Protein AF-A0A166CKR9-F1 (afdb_monomer_lite)

Sequence (321 aa):
MSLPQIPEIVERLVKLHEGLGLEMSPSYGVLAMRCACPVEGCGYAEKHGRRNLYETGGGKVKIGFHCPEHGYWTIVPFEGGARNIEFNTPLRNLVRTVAYAEDTMQSRFSLARSRSTEFVDPSLSNSTVRNDKSKGEERQRLHMRVTGADYSGFYQEQLLWRQLPRLSSPSHPQSTNPNSTSALRSASSTPATNVKHANPSSIGFTSTSVPPPPVILYAPLITDWSSSKLSKSLYVRQHAYTYLKSEKKDYLLSWERMKELGRDEKVLFREVEKWVQSPERLFRNYSVEYLGSLFERERREKMGLKEMEMEMGRDEMKEKL

pLDDT: mean 77.55, std 21.41, range [25.92, 98.19]

Secondary structure (DSSP, 8-state):
---TTHHHHHHHHHHTHHHHHHHH-TTTTS--EEE---STTT----SS-TT-EEE--TT--EEEEEETTTEEEEE-GGGTTGGGEEE-HHHHHHHHHHHHHHHHHHHHHHHHHHHHTT---TT---S-----TT----PPP--EEEEEGGG-SHHHHHHHHHHHHHH--------------------------------S---------PPPPPEEEEE--EE-TTS-B---GGGSPTTTTHHHHHTT-GGGT-HHHHHHTT--THHHHHHHHHHHHSGGGGGS-EEHHHHHHHHHHHHHHHHHHHHHHHHHHHHHHHTT-

Structure (mmCIF, N/CA/C/O backbone):
data_AF-A0A166CKR9-F1
#
_entry.id   AF-A0A166CKR9-F1
#
loop_
_atom_site.group_PDB
_atom_site.id
_atom_site.type_symbol
_atom_site.label_atom_id
_atom_site.label_alt_id
_atom_site.label_comp_id
_atom_site.label_asym_id
_atom_site.label_entity_id
_atom_site.label_seq_id
_atom_site.pdbx_PDB_ins_code
_atom_site.Cartn_x
_atom_site.Cartn_y
_atom_site.Cartn_z
_atom_site.occupancy
_atom_site.B_iso_or_equiv
_atom_site.auth_seq_id
_atom_site.auth_comp_id
_atom_site.auth_asym_id
_atom_site.auth_atom_id
_atom_site.pdbx_PDB_model_num
ATOM 1 N N . MET A 1 1 ? 10.472 10.914 3.616 1.00 42.16 1 MET A N 1
ATOM 2 C CA . MET A 1 1 ? 11.785 10.265 3.808 1.00 42.16 1 MET A CA 1
ATOM 3 C C . MET A 1 1 ? 12.028 9.376 2.592 1.00 42.16 1 MET A C 1
ATOM 5 O O . MET A 1 1 ? 11.288 8.417 2.414 1.00 42.16 1 MET A O 1
ATOM 9 N N . SER A 1 2 ? 12.930 9.765 1.685 1.00 61.16 2 SER A N 1
ATOM 10 C CA . SER A 1 2 ? 13.295 8.937 0.524 1.00 61.16 2 SER A CA 1
ATOM 11 C C . SER A 1 2 ? 14.387 7.975 0.969 1.00 61.16 2 SER A C 1
ATOM 13 O O . SER A 1 2 ? 15.418 8.429 1.455 1.00 61.16 2 SER A O 1
ATOM 15 N N . LEU A 1 3 ? 14.154 6.671 0.853 1.00 75.38 3 LEU A N 1
ATOM 16 C CA . LEU A 1 3 ? 15.170 5.671 1.170 1.00 75.38 3 LEU A CA 1
ATOM 17 C C . LEU A 1 3 ? 16.261 5.712 0.076 1.00 75.38 3 LEU A C 1
ATOM 19 O O . LEU A 1 3 ? 15.914 5.595 -1.104 1.00 75.38 3 LEU A O 1
ATOM 23 N N . PRO A 1 4 ? 17.548 5.923 0.413 1.00 78.88 4 PRO A N 1
ATOM 24 C CA . PRO A 1 4 ? 18.616 6.112 -0.577 1.00 78.88 4 PRO A CA 1
ATOM 25 C C . PRO A 1 4 ? 18.832 4.900 -1.496 1.00 78.88 4 PRO A C 1
ATOM 27 O O . PRO A 1 4 ? 19.309 5.063 -2.612 1.00 78.88 4 PRO A O 1
ATOM 30 N N . GLN A 1 5 ? 18.423 3.706 -1.067 1.00 86.62 5 GLN A N 1
ATOM 31 C CA . GLN A 1 5 ? 18.537 2.444 -1.801 1.00 86.62 5 GLN A CA 1
ATOM 32 C C . GLN A 1 5 ? 17.481 2.247 -2.906 1.00 86.62 5 GLN A C 1
ATOM 34 O O . GLN A 1 5 ? 17.564 1.296 -3.681 1.00 86.62 5 GLN A O 1
ATOM 39 N N . ILE A 1 6 ? 16.473 3.123 -3.017 1.00 91.25 6 ILE A N 1
ATOM 40 C CA . ILE A 1 6 ? 15.382 2.946 -3.995 1.00 91.25 6 ILE A CA 1
ATOM 41 C C . ILE A 1 6 ? 15.876 2.895 -5.454 1.00 91.25 6 ILE A C 1
ATOM 43 O O . ILE A 1 6 ? 15.435 1.989 -6.163 1.00 91.25 6 ILE A O 1
ATOM 47 N N . PRO A 1 7 ? 16.782 3.776 -5.931 1.00 93.19 7 PRO A N 1
ATOM 48 C CA . PRO A 1 7 ? 17.330 3.674 -7.285 1.00 93.19 7 PRO A CA 1
ATOM 49 C C . PRO A 1 7 ? 17.964 2.310 -7.585 1.00 93.19 7 PRO A C 1
ATOM 51 O O . PRO A 1 7 ? 17.703 1.731 -8.637 1.00 93.19 7 PRO A O 1
ATOM 54 N N . GLU A 1 8 ? 18.723 1.757 -6.638 1.00 92.12 8 GLU A N 1
ATOM 55 C CA . GLU A 1 8 ? 19.383 0.457 -6.781 1.00 92.12 8 GLU A CA 1
ATOM 56 C C . GLU A 1 8 ? 18.375 -0.699 -6.828 1.00 92.12 8 GLU A C 1
ATOM 58 O O . GLU A 1 8 ? 18.488 -1.616 -7.645 1.00 92.12 8 GLU A O 1
ATOM 63 N N . ILE A 1 9 ? 17.337 -0.647 -5.987 1.00 92.81 9 ILE A N 1
ATOM 64 C CA . ILE A 1 9 ? 16.229 -1.610 -6.033 1.00 92.81 9 ILE A CA 1
ATOM 65 C C . ILE A 1 9 ? 15.541 -1.559 -7.398 1.00 92.81 9 ILE A C 1
ATOM 67 O O . ILE A 1 9 ? 15.284 -2.606 -7.988 1.00 92.81 9 ILE A O 1
ATOM 71 N N . VAL A 1 10 ? 15.274 -0.361 -7.925 1.00 94.50 10 VAL A N 1
ATOM 72 C CA . VAL A 1 10 ? 14.673 -0.189 -9.254 1.00 94.50 10 VAL A CA 1
ATOM 73 C C . VAL A 1 10 ? 15.552 -0.795 -10.342 1.00 94.50 10 VAL A C 1
ATOM 75 O O . VAL A 1 10 ? 15.031 -1.515 -11.190 1.00 94.50 10 VAL A O 1
ATOM 78 N N . GLU A 1 11 ? 16.867 -0.575 -10.316 1.00 93.38 11 GLU A N 1
ATOM 79 C CA . GLU A 1 11 ? 17.758 -1.209 -11.290 1.00 93.38 11 GLU A CA 1
ATOM 80 C C . GLU A 1 11 ? 17.709 -2.736 -11.226 1.00 93.38 11 GLU A C 1
ATOM 82 O O . GLU A 1 11 ? 17.634 -3.387 -12.269 1.00 93.38 11 GLU A O 1
ATOM 87 N N . ARG A 1 12 ? 17.736 -3.319 -10.020 1.00 92.69 12 ARG A N 1
ATOM 88 C CA . ARG A 1 12 ? 17.638 -4.776 -9.835 1.00 92.69 12 ARG A CA 1
ATOM 89 C C . ARG A 1 12 ? 16.307 -5.319 -10.357 1.00 92.69 12 ARG A C 1
ATOM 91 O O . ARG A 1 12 ? 16.299 -6.353 -11.018 1.00 92.69 12 ARG A O 1
ATOM 98 N N . LEU A 1 13 ? 15.201 -4.602 -10.135 1.00 94.25 13 LEU A N 1
ATOM 99 C CA . LEU A 1 13 ? 13.897 -4.958 -10.704 1.00 94.25 13 LEU A CA 1
ATOM 100 C C . LEU A 1 13 ? 13.929 -4.963 -12.233 1.00 94.25 13 LEU A C 1
ATOM 102 O O . LEU A 1 13 ? 13.473 -5.925 -12.842 1.00 94.25 13 LEU A O 1
ATOM 106 N N . VAL A 1 14 ? 14.482 -3.918 -12.853 1.00 95.31 14 VAL A N 1
ATOM 107 C CA . VAL A 1 14 ? 14.552 -3.815 -14.318 1.00 95.31 14 VAL A CA 1
ATOM 108 C C . VAL A 1 14 ? 15.456 -4.895 -14.914 1.00 95.31 14 VAL A C 1
ATOM 110 O O . VAL A 1 14 ? 15.102 -5.507 -15.917 1.00 95.31 14 VAL A O 1
ATOM 113 N N . LYS A 1 15 ? 16.587 -5.208 -14.276 1.00 93.38 15 LYS A N 1
ATOM 114 C CA . LYS A 1 15 ? 17.472 -6.307 -14.705 1.00 93.38 15 LYS A CA 1
ATOM 115 C C . LYS A 1 15 ? 16.782 -7.677 -14.671 1.00 93.38 15 LYS A C 1
ATOM 117 O O . LYS A 1 15 ? 17.176 -8.566 -15.413 1.00 93.38 15 LYS A O 1
ATOM 122 N N . LEU A 1 16 ? 15.744 -7.838 -13.849 1.00 93.31 16 LEU A N 1
ATOM 123 C CA . LEU A 1 16 ? 14.967 -9.073 -13.700 1.00 93.31 16 LEU A CA 1
ATOM 124 C C . LEU A 1 16 ? 13.547 -8.970 -14.291 1.00 93.31 16 LEU A C 1
ATOM 126 O O . LEU A 1 16 ? 12.688 -9.795 -13.971 1.00 93.31 16 LEU A O 1
ATOM 130 N N . HIS A 1 17 ? 13.270 -7.953 -15.115 1.00 94.56 17 HIS A N 1
ATOM 131 C CA . HIS A 1 17 ? 11.903 -7.580 -15.488 1.00 94.56 17 HIS A CA 1
ATOM 132 C C . HIS A 1 17 ? 11.129 -8.671 -16.236 1.00 94.56 17 HIS A C 1
ATOM 134 O O . HIS A 1 17 ? 9.923 -8.768 -16.027 1.00 94.56 17 HIS A O 1
ATOM 140 N N . GLU A 1 18 ? 11.787 -9.496 -17.055 1.00 92.44 18 GLU A N 1
ATOM 141 C CA . GLU A 1 18 ? 11.131 -10.571 -17.814 1.00 92.44 18 GLU A CA 1
ATOM 142 C C . GLU A 1 18 ? 10.482 -11.602 -16.877 1.00 92.44 18 GLU A C 1
ATOM 144 O O . GLU A 1 18 ? 9.290 -11.888 -16.971 1.00 92.44 18 GLU A O 1
ATOM 149 N N . GLY A 1 19 ? 11.243 -12.111 -15.903 1.00 92.00 19 GLY A N 1
ATOM 150 C CA . GLY A 1 19 ? 10.729 -13.070 -14.922 1.00 92.00 19 GLY A CA 1
ATOM 151 C C . GLY A 1 19 ? 9.785 -12.419 -13.911 1.00 92.00 19 GLY A C 1
ATOM 152 O O . GLY A 1 19 ? 8.709 -12.940 -13.617 1.00 92.00 19 GLY A O 1
ATOM 153 N N . LEU A 1 20 ? 10.154 -11.243 -13.397 1.00 92.56 20 LEU A N 1
ATOM 154 C CA . LEU A 1 20 ? 9.336 -10.534 -12.415 1.00 92.56 20 LEU A CA 1
ATOM 155 C C . LEU A 1 20 ? 8.010 -10.042 -12.996 1.00 92.56 20 LEU A C 1
ATOM 157 O O . LEU A 1 20 ? 7.025 -9.984 -12.267 1.00 92.56 20 LEU A O 1
ATOM 161 N N . GLY A 1 21 ? 7.952 -9.693 -14.279 1.00 92.75 21 GLY A N 1
ATOM 162 C CA . GLY A 1 21 ? 6.717 -9.293 -14.945 1.00 92.75 21 GLY A CA 1
ATOM 163 C C . GLY A 1 21 ? 5.678 -10.413 -14.932 1.00 92.75 21 GLY A C 1
ATOM 164 O O . GLY A 1 21 ? 4.527 -10.176 -14.564 1.00 92.75 21 GLY A O 1
ATOM 165 N N . LEU A 1 22 ? 6.101 -11.642 -15.240 1.00 91.50 22 LEU A N 1
ATOM 166 C CA . LEU A 1 22 ? 5.249 -12.835 -15.218 1.00 91.50 22 LEU A CA 1
ATOM 167 C C . LEU A 1 22 ? 4.763 -13.187 -13.807 1.00 91.50 22 LEU A C 1
ATOM 169 O O . LEU A 1 22 ? 3.619 -13.594 -13.633 1.00 91.50 22 LEU A O 1
ATOM 173 N N . GLU A 1 23 ? 5.610 -13.008 -12.794 1.00 89.75 23 GLU A N 1
ATOM 174 C CA . GLU A 1 23 ? 5.276 -13.365 -11.410 1.00 89.75 23 GLU A CA 1
ATOM 175 C C . GLU A 1 23 ? 4.461 -12.261 -10.699 1.00 89.75 23 GLU A C 1
ATOM 177 O O . GLU A 1 23 ? 3.514 -12.544 -9.966 1.00 89.75 23 GLU A O 1
ATOM 182 N N . MET A 1 24 ? 4.787 -10.986 -10.930 1.00 88.06 24 MET A N 1
ATOM 183 C CA . MET A 1 24 ? 4.199 -9.838 -10.219 1.00 88.06 24 MET A CA 1
ATOM 184 C C . MET A 1 24 ? 3.013 -9.200 -10.954 1.00 88.06 24 MET A C 1
ATOM 186 O O . MET A 1 24 ? 2.244 -8.446 -10.349 1.00 88.06 24 MET A O 1
ATOM 190 N N . SER A 1 25 ? 2.866 -9.470 -12.252 1.00 89.44 25 SER A N 1
ATOM 191 C CA . SER A 1 25 ? 1.785 -8.964 -13.102 1.00 89.44 25 SER A CA 1
ATOM 192 C C . SER A 1 25 ? 1.375 -10.013 -14.153 1.00 89.44 25 SER A C 1
ATOM 194 O O . SER A 1 25 ? 1.479 -9.747 -15.354 1.00 89.44 25 SER A O 1
ATOM 196 N N . PRO A 1 26 ? 0.880 -11.203 -13.746 1.00 88.44 26 PRO A N 1
ATOM 197 C CA . PRO A 1 26 ? 0.693 -12.332 -14.667 1.00 88.44 26 PRO A CA 1
ATOM 198 C C . PRO A 1 26 ? -0.196 -12.028 -15.875 1.00 88.44 26 PRO A C 1
ATOM 200 O O . PRO A 1 26 ? 0.029 -12.554 -16.956 1.00 88.44 26 PRO A O 1
ATOM 203 N N . SER A 1 27 ? -1.185 -11.143 -15.719 1.00 90.38 27 SER A N 1
ATOM 204 C CA . SER A 1 27 ? -2.086 -10.753 -16.811 1.00 90.38 27 SER A CA 1
ATOM 205 C C . SER A 1 27 ? -1.392 -10.003 -17.950 1.00 90.38 27 SER A C 1
ATOM 207 O O . SER A 1 27 ? -1.924 -9.970 -19.054 1.00 90.38 27 SER A O 1
ATOM 209 N N . TYR A 1 28 ? -0.252 -9.362 -17.685 1.00 93.38 28 TYR A N 1
ATOM 210 C CA . TYR A 1 28 ? 0.452 -8.533 -18.665 1.00 93.38 28 TYR A CA 1
ATOM 211 C C . TYR A 1 28 ? 1.897 -8.971 -18.909 1.00 93.38 28 TYR A C 1
ATOM 213 O O . TYR A 1 28 ? 2.489 -8.527 -19.885 1.00 93.38 28 TYR A O 1
ATOM 221 N N . GLY A 1 29 ? 2.477 -9.791 -18.028 1.00 94.19 29 GLY A N 1
ATOM 222 C CA . GLY A 1 29 ? 3.849 -10.286 -18.160 1.00 94.19 29 GLY A CA 1
ATOM 223 C C . GLY A 1 29 ? 4.931 -9.208 -18.075 1.00 94.19 29 GLY A C 1
ATOM 224 O O . GLY A 1 29 ? 6.082 -9.478 -18.387 1.00 94.19 29 GLY A O 1
ATOM 225 N N . VAL A 1 30 ? 4.587 -7.9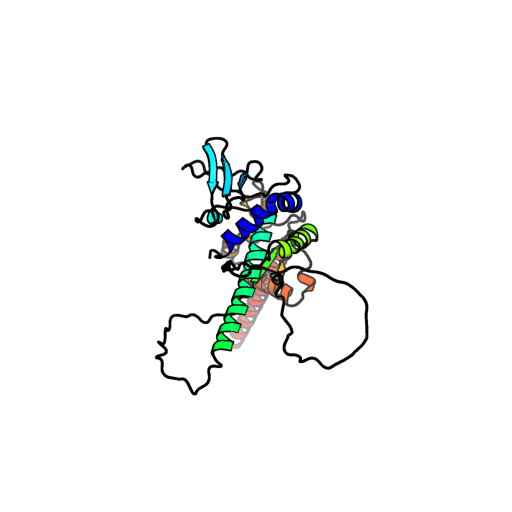92 -17.641 1.00 96.00 30 VAL A N 1
ATOM 226 C CA . VAL A 1 30 ? 5.495 -6.838 -17.567 1.00 96.00 30 VAL A CA 1
ATOM 227 C C . VAL A 1 30 ? 5.430 -6.169 -16.199 1.00 96.00 30 VAL A C 1
ATOM 229 O O . VAL A 1 30 ? 4.424 -6.255 -15.488 1.00 96.00 30 VAL A O 1
ATOM 232 N N . LEU A 1 31 ? 6.494 -5.458 -15.821 1.00 95.50 31 LEU A N 1
ATOM 233 C CA . LEU A 1 31 ? 6.497 -4.683 -14.585 1.00 95.50 31 LEU A CA 1
ATOM 234 C C . LEU A 1 31 ? 5.534 -3.495 -14.701 1.00 95.50 31 LEU A C 1
ATOM 236 O O . LEU A 1 31 ? 5.757 -2.561 -15.469 1.00 95.50 31 LEU A O 1
ATOM 240 N N . ALA A 1 32 ? 4.497 -3.482 -13.865 1.00 94.69 32 ALA A N 1
ATOM 241 C CA . ALA A 1 32 ? 3.551 -2.372 -13.762 1.00 94.69 32 ALA A CA 1
ATOM 242 C C . ALA A 1 32 ? 4.148 -1.179 -12.983 1.00 94.69 32 ALA A C 1
ATOM 244 O O . ALA A 1 32 ? 3.705 -0.831 -11.881 1.00 94.69 32 ALA A O 1
ATOM 245 N N . MET A 1 33 ? 5.182 -0.586 -13.578 1.00 96.06 33 MET A N 1
ATOM 246 C CA . MET A 1 33 ? 5.792 0.693 -13.227 1.00 96.06 33 MET A CA 1
ATOM 247 C C . MET A 1 33 ? 5.135 1.806 -14.040 1.00 96.06 33 MET A C 1
ATOM 249 O O . MET A 1 33 ? 4.831 1.618 -15.218 1.00 96.06 33 MET A O 1
ATOM 253 N N . ARG A 1 34 ? 4.960 2.973 -13.426 1.00 95.88 34 ARG A N 1
ATOM 254 C CA . ARG A 1 34 ? 4.393 4.162 -14.063 1.00 95.88 34 ARG A CA 1
ATOM 255 C C . ARG A 1 34 ? 5.293 5.351 -13.803 1.00 95.88 34 ARG A C 1
ATOM 257 O O . ARG A 1 34 ? 5.867 5.459 -12.729 1.00 95.88 34 ARG A O 1
ATOM 264 N N . CYS A 1 35 ? 5.350 6.255 -14.757 1.00 96.88 35 CYS A N 1
ATOM 265 C CA . CYS A 1 35 ? 5.882 7.593 -14.584 1.00 96.88 35 CYS A CA 1
ATOM 266 C C . CYS A 1 35 ? 4.875 8.522 -15.255 1.00 96.88 35 CYS A C 1
ATOM 268 O O . CYS A 1 35 ? 4.348 8.175 -16.315 1.00 96.88 35 CYS A O 1
ATOM 270 N N . ALA A 1 36 ? 4.569 9.659 -14.636 1.00 97.12 36 ALA A N 1
ATOM 271 C CA . ALA A 1 36 ? 3.734 10.663 -15.281 1.00 97.12 36 ALA A CA 1
ATOM 272 C C . ALA A 1 36 ? 4.483 11.283 -16.467 1.00 97.12 36 ALA A C 1
ATOM 274 O O . ALA A 1 36 ? 5.703 11.466 -16.407 1.00 97.12 36 ALA A O 1
ATOM 275 N N . CYS A 1 37 ? 3.747 11.589 -17.535 1.00 97.56 37 CYS A N 1
ATOM 276 C CA . CYS A 1 37 ? 4.257 12.321 -18.684 1.00 97.56 37 CYS A CA 1
ATOM 277 C C . CYS A 1 37 ? 4.842 13.664 -18.214 1.00 97.56 37 CYS A C 1
ATOM 279 O O . CYS A 1 37 ? 4.162 14.379 -17.473 1.00 97.56 37 CYS A O 1
ATOM 281 N N . PRO A 1 38 ? 6.077 14.014 -18.620 1.00 96.44 38 PRO A N 1
ATOM 282 C CA . PRO A 1 38 ? 6.753 15.216 -18.139 1.00 96.44 38 PRO A CA 1
ATOM 283 C C . PRO A 1 38 ? 6.242 16.505 -18.795 1.00 96.44 38 PRO A C 1
ATOM 285 O O . PRO A 1 38 ? 6.627 17.585 -18.358 1.00 96.44 38 PRO A O 1
ATOM 288 N N . VAL A 1 39 ? 5.413 16.409 -19.841 1.00 97.44 39 VAL A N 1
ATOM 289 C CA . VAL A 1 39 ? 4.821 17.579 -20.499 1.00 97.44 39 VAL A CA 1
ATOM 290 C C . VAL A 1 39 ? 3.826 18.241 -19.550 1.00 97.44 39 VAL A C 1
ATOM 292 O O . VAL A 1 39 ? 2.908 17.590 -19.037 1.00 97.44 39 VAL A O 1
ATOM 295 N N . GLU A 1 40 ? 4.031 19.536 -19.308 1.00 96.62 40 GLU A N 1
ATOM 296 C CA . GLU A 1 40 ? 3.194 20.348 -18.428 1.00 96.62 40 GLU A CA 1
ATOM 297 C C . GLU A 1 40 ? 1.718 20.256 -18.841 1.00 96.62 40 GLU A C 1
ATOM 299 O O . GLU A 1 40 ? 1.375 20.334 -20.018 1.00 96.62 40 GLU A O 1
ATOM 304 N N . GLY A 1 41 ? 0.838 20.027 -17.865 1.00 95.94 41 GLY A N 1
ATOM 305 C CA . GLY A 1 41 ? -0.600 19.870 -18.096 1.00 95.94 41 GLY A CA 1
ATOM 306 C C . GLY A 1 41 ? -1.057 18.482 -18.566 1.00 95.94 41 GLY A C 1
ATOM 307 O O . GLY A 1 41 ? -2.256 18.224 -18.526 1.00 95.94 41 GLY A O 1
ATOM 308 N N . CYS A 1 42 ? -0.157 17.562 -18.944 1.00 96.69 42 CYS A N 1
ATOM 309 C CA . CYS A 1 42 ? -0.557 16.219 -19.386 1.00 96.69 42 CYS A CA 1
ATOM 310 C C . CYS A 1 42 ? -0.791 15.255 -18.210 1.00 96.69 42 CYS A C 1
ATOM 312 O O . CYS A 1 42 ? -1.898 14.766 -17.997 1.00 96.69 42 CYS A O 1
ATOM 314 N N . GLY A 1 43 ? 0.262 14.923 -17.453 1.00 94.81 43 GLY A N 1
ATOM 315 C CA . GLY A 1 43 ? 0.173 14.016 -16.299 1.00 94.81 43 GLY A CA 1
ATOM 316 C C . GLY A 1 43 ? -0.213 12.559 -16.613 1.00 94.81 43 GLY A C 1
ATOM 317 O O . GLY A 1 43 ? -0.382 11.763 -15.689 1.00 94.81 43 GLY A O 1
ATOM 318 N N . TYR A 1 44 ? -0.335 12.174 -17.890 1.00 96.62 44 TYR A N 1
ATOM 319 C CA . TYR A 1 44 ? -0.690 10.808 -18.283 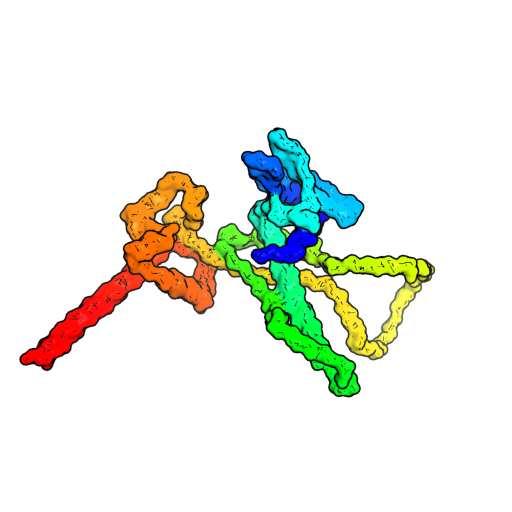1.00 96.62 44 TYR A CA 1
ATOM 320 C C . TYR A 1 44 ? 0.331 9.784 -17.767 1.00 96.62 44 TYR A C 1
ATOM 322 O O . TYR A 1 44 ? 1.532 9.948 -17.973 1.00 96.62 44 TYR A O 1
ATOM 330 N N . ALA A 1 45 ? -0.142 8.686 -17.172 1.00 96.31 45 ALA A N 1
ATOM 331 C CA . ALA A 1 45 ? 0.692 7.572 -16.726 1.00 96.31 45 ALA A CA 1
ATOM 332 C C . ALA A 1 45 ? 0.010 6.229 -17.043 1.00 96.31 45 ALA A C 1
ATOM 334 O O . ALA A 1 45 ? -1.072 5.934 -16.525 1.00 96.31 45 ALA A O 1
ATOM 335 N N . GLU A 1 46 ? 0.626 5.389 -17.885 1.00 94.56 46 GLU A N 1
ATOM 336 C CA . GLU A 1 46 ? 0.038 4.092 -18.258 1.00 94.56 46 GLU A CA 1
ATOM 337 C C . GLU A 1 46 ? -0.000 3.145 -17.050 1.00 94.56 46 GLU A C 1
ATOM 339 O O . GLU A 1 46 ? 0.959 3.004 -16.293 1.00 94.56 46 GLU A O 1
ATOM 344 N N . LYS A 1 47 ? -1.153 2.506 -16.832 1.00 93.94 47 LYS A N 1
ATOM 345 C CA . LYS A 1 47 ? -1.465 1.837 -15.564 1.00 93.94 47 LYS A CA 1
ATOM 346 C C . LYS A 1 47 ? -0.688 0.532 -15.333 1.00 93.94 47 LYS A C 1
ATOM 348 O O . LYS A 1 47 ? -0.500 0.132 -14.175 1.00 93.94 47 LYS A O 1
ATOM 353 N N . HIS A 1 48 ? -0.316 -0.155 -16.404 1.00 94.69 48 HIS A N 1
ATOM 354 C CA . HIS A 1 48 ? 0.060 -1.566 -16.411 1.00 94.69 48 HIS A CA 1
ATOM 355 C C . HIS A 1 48 ? 1.492 -1.825 -16.897 1.00 94.69 48 HIS A C 1
ATOM 357 O O . HIS A 1 48 ? 1.940 -2.962 -16.819 1.00 94.69 48 HIS A O 1
ATOM 363 N N . GLY A 1 49 ? 2.214 -0.795 -17.339 1.00 95.06 49 GLY A N 1
ATOM 364 C CA . GLY A 1 49 ? 3.573 -0.880 -17.864 1.00 95.06 49 GLY A CA 1
ATOM 365 C C . GLY A 1 49 ? 3.680 -1.534 -19.244 1.00 95.06 49 GLY A C 1
ATOM 366 O O . GLY A 1 49 ? 4.769 -1.917 -19.652 1.00 95.06 49 GLY A O 1
ATOM 367 N N . ARG A 1 50 ? 2.571 -1.675 -19.983 1.00 96.06 50 ARG A N 1
ATOM 368 C CA . ARG A 1 50 ? 2.508 -2.466 -21.238 1.00 96.06 50 ARG A CA 1
ATOM 369 C C . ARG A 1 50 ? 3.364 -1.921 -22.376 1.00 96.06 50 ARG A C 1
ATOM 371 O O . ARG A 1 50 ? 3.655 -2.641 -23.321 1.00 96.06 50 ARG A O 1
ATOM 378 N N . ARG A 1 51 ? 3.699 -0.636 -22.308 1.00 96.81 51 ARG A N 1
ATOM 379 C CA . ARG A 1 51 ? 4.539 0.061 -23.287 1.00 96.81 51 ARG A CA 1
ATOM 380 C C . ARG A 1 51 ? 5.847 0.533 -22.663 1.00 96.81 51 ARG A C 1
ATOM 382 O O . ARG A 1 51 ? 6.478 1.426 -23.207 1.00 96.81 51 ARG A O 1
ATOM 389 N N . ASN A 1 52 ? 6.219 0.005 -21.498 1.00 97.25 52 ASN A N 1
ATOM 390 C CA . ASN A 1 52 ? 7.495 0.363 -20.904 1.00 97.25 52 ASN A CA 1
ATOM 391 C C . ASN A 1 52 ? 8.625 -0.309 -21.686 1.00 97.25 52 ASN A C 1
ATOM 393 O O . ASN A 1 52 ? 8.504 -1.466 -22.084 1.00 97.25 52 ASN A O 1
ATOM 397 N N . LEU A 1 53 ? 9.721 0.419 -21.874 1.00 97.12 53 LEU A N 1
ATOM 398 C CA . LEU A 1 53 ? 10.941 -0.090 -22.492 1.00 97.12 53 LEU A CA 1
ATOM 399 C C . LEU A 1 53 ? 12.037 -0.167 -21.434 1.00 97.12 53 LEU A C 1
ATOM 401 O O . LEU A 1 53 ? 12.174 0.740 -20.613 1.00 97.12 53 LEU A O 1
ATOM 405 N N . TYR A 1 54 ? 12.819 -1.240 -21.458 1.00 96.25 54 TYR A N 1
ATOM 406 C CA . TYR A 1 54 ? 13.884 -1.484 -20.493 1.00 96.25 54 TYR A CA 1
ATOM 407 C C . TYR A 1 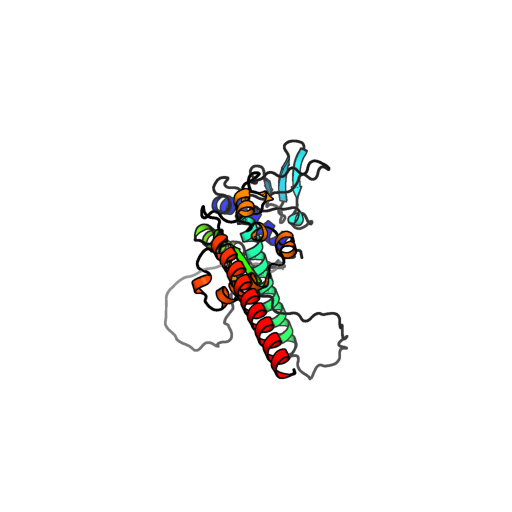54 ? 15.206 -1.668 -21.230 1.00 96.25 54 TYR A C 1
ATOM 409 O O . TYR A 1 54 ? 15.352 -2.597 -22.018 1.00 96.25 54 TYR A O 1
ATOM 417 N N . GLU A 1 55 ? 16.179 -0.801 -20.958 1.00 95.12 55 GLU A N 1
ATOM 418 C CA . GLU A 1 55 ? 17.542 -0.943 -21.477 1.00 95.12 55 GLU A CA 1
ATOM 419 C C . GLU A 1 55 ? 18.498 -1.227 -20.315 1.00 95.12 55 GLU A C 1
ATOM 421 O O . GLU A 1 55 ? 18.578 -0.450 -19.360 1.00 95.12 55 GLU A O 1
ATOM 426 N N . THR A 1 56 ? 19.229 -2.342 -20.395 1.00 91.00 56 THR A N 1
ATOM 427 C CA . THR A 1 56 ? 20.134 -2.826 -19.333 1.00 91.00 56 THR A CA 1
ATOM 428 C C . THR A 1 56 ? 21.610 -2.873 -19.756 1.00 91.00 56 THR A C 1
ATOM 430 O O . THR A 1 56 ? 22.410 -3.573 -19.136 1.00 91.00 56 THR A O 1
ATOM 433 N N . GLY A 1 57 ? 21.995 -2.149 -20.812 1.00 82.06 57 GLY A N 1
ATOM 434 C CA . GLY A 1 57 ? 23.358 -2.137 -21.364 1.00 82.06 57 GLY A CA 1
ATOM 435 C C . GLY A 1 57 ? 24.268 -1.036 -20.797 1.00 82.06 57 GLY A C 1
ATOM 436 O O . GLY A 1 57 ? 23.806 0.010 -20.352 1.00 82.06 57 GLY A O 1
ATOM 437 N N . GLY A 1 58 ? 25.589 -1.248 -20.840 1.00 75.19 58 GLY A N 1
ATOM 438 C CA . GLY A 1 58 ? 26.575 -0.194 -20.540 1.00 75.19 58 GLY A CA 1
ATOM 439 C C . GLY A 1 58 ? 26.665 0.231 -19.068 1.00 75.19 58 GLY A C 1
ATOM 440 O O . GLY A 1 58 ? 27.059 1.357 -18.778 1.00 75.19 58 GLY A O 1
ATOM 441 N N . GLY A 1 59 ? 26.274 -0.641 -18.134 1.00 78.50 59 GLY A N 1
ATOM 442 C CA . GLY A 1 59 ? 26.379 -0.395 -16.690 1.00 78.50 59 GLY A CA 1
ATOM 443 C C . GLY A 1 59 ? 25.316 0.541 -16.103 1.00 78.50 59 GLY A C 1
ATOM 444 O O . GLY A 1 59 ? 25.294 0.721 -14.889 1.00 78.50 59 GLY A O 1
ATOM 445 N N . LYS A 1 60 ? 24.417 1.096 -16.925 1.00 86.44 60 LYS A N 1
ATOM 446 C CA . LYS A 1 60 ? 23.286 1.925 -16.487 1.00 86.44 60 LYS A CA 1
ATOM 447 C C . LYS A 1 60 ? 21.966 1.305 -16.928 1.00 86.44 60 LYS A C 1
ATOM 449 O O . LYS A 1 60 ? 21.867 0.756 -18.020 1.00 86.44 60 LYS A O 1
ATOM 454 N N . VAL A 1 61 ? 20.937 1.439 -16.096 1.00 94.06 61 VAL A N 1
ATOM 455 C CA . VAL A 1 61 ? 19.563 1.089 -16.469 1.00 94.06 61 VAL A CA 1
ATOM 456 C C . VAL A 1 61 ? 18.819 2.325 -16.968 1.00 94.06 61 VAL A C 1
ATOM 458 O O . VAL A 1 61 ? 18.837 3.370 -16.315 1.00 94.06 61 VAL A O 1
ATOM 461 N N . LYS A 1 62 ? 18.103 2.189 -18.087 1.00 96.12 62 LYS A N 1
ATOM 462 C CA . LYS A 1 62 ? 17.138 3.188 -18.562 1.00 96.12 62 LYS A CA 1
ATOM 463 C C . LYS A 1 62 ? 15.743 2.587 -18.654 1.00 96.12 62 LYS A C 1
ATOM 465 O O . LYS A 1 62 ? 15.586 1.423 -19.021 1.00 96.12 62 LYS A O 1
ATOM 470 N N . ILE A 1 63 ? 14.740 3.397 -18.326 1.00 97.62 63 ILE A N 1
ATOM 471 C CA . ILE A 1 63 ? 13.330 3.008 -18.399 1.00 97.62 63 ILE A CA 1
ATOM 472 C C . ILE A 1 63 ? 12.598 4.010 -19.286 1.00 97.62 63 ILE A C 1
ATOM 474 O O . ILE A 1 63 ? 12.527 5.191 -18.944 1.00 97.62 63 ILE A O 1
ATOM 478 N N . GLY A 1 64 ? 12.071 3.537 -20.410 1.00 97.81 64 GLY A N 1
ATOM 479 C CA . GLY A 1 64 ? 11.205 4.298 -21.302 1.00 97.81 64 GLY A CA 1
ATOM 480 C C . GLY A 1 64 ? 9.737 4.154 -20.905 1.00 97.81 64 GLY A C 1
ATOM 481 O O . GLY A 1 64 ? 9.279 3.047 -20.626 1.00 97.81 64 GLY A O 1
ATOM 482 N N . PHE A 1 65 ? 8.996 5.258 -20.913 1.00 98.19 65 PHE A N 1
ATOM 483 C CA . PHE A 1 65 ? 7.548 5.321 -20.704 1.00 98.19 65 PHE A CA 1
ATOM 484 C C . PHE A 1 65 ? 6.882 5.980 -21.909 1.00 98.19 65 PHE A C 1
ATOM 486 O O . PHE A 1 65 ? 7.515 6.765 -22.609 1.00 98.19 65 PHE A O 1
ATOM 493 N N . HIS A 1 66 ? 5.605 5.673 -22.146 1.00 98.06 66 HIS A N 1
ATOM 494 C CA . HIS A 1 66 ? 4.880 6.115 -23.336 1.00 98.06 66 HIS A CA 1
ATOM 495 C C . HIS A 1 66 ? 3.608 6.896 -22.992 1.00 98.06 66 HIS A C 1
ATOM 497 O O . HIS A 1 66 ? 2.737 6.401 -22.273 1.00 98.06 66 HIS A O 1
ATOM 503 N N . CYS A 1 67 ? 3.449 8.069 -23.604 1.00 97.69 67 CYS A N 1
ATOM 504 C CA . CYS A 1 67 ? 2.234 8.875 -23.597 1.00 97.69 67 CYS A CA 1
ATOM 505 C C . CYS A 1 67 ? 1.599 8.806 -24.994 1.00 97.69 67 CYS A C 1
ATOM 507 O O . CYS A 1 67 ? 2.311 8.989 -25.979 1.00 97.69 67 CYS A O 1
ATOM 509 N N . PRO A 1 68 ? 0.284 8.550 -25.123 1.00 97.19 68 PRO A N 1
ATOM 510 C CA . PRO A 1 68 ? -0.386 8.532 -26.426 1.00 97.19 68 PRO A CA 1
ATOM 511 C C . PRO A 1 68 ? -0.316 9.867 -27.177 1.00 97.19 68 PRO A C 1
ATOM 513 O O . PRO A 1 68 ? -0.387 9.854 -28.398 1.00 97.19 68 PRO A O 1
ATOM 516 N N . GLU A 1 69 ? -0.152 10.983 -26.467 1.00 97.50 69 GLU A N 1
ATOM 517 C CA . GLU A 1 69 ? -0.094 12.327 -27.054 1.00 97.50 69 GLU A CA 1
ATOM 518 C C . GLU A 1 69 ? 1.346 12.797 -27.300 1.00 97.50 69 GLU A C 1
ATOM 520 O O . GLU A 1 69 ? 1.631 13.406 -28.325 1.00 97.50 69 GLU A O 1
ATOM 525 N N . HIS A 1 70 ? 2.270 12.481 -26.385 1.00 98.19 70 HIS A N 1
ATOM 526 C CA . HIS A 1 70 ? 3.625 13.054 -26.366 1.00 98.19 70 HIS A CA 1
ATOM 527 C C . HIS A 1 70 ? 4.745 12.038 -26.649 1.00 98.19 70 HIS A C 1
ATOM 529 O O . HIS A 1 70 ? 5.924 12.379 -26.584 1.00 98.19 70 HIS A O 1
ATOM 535 N N . GLY A 1 71 ? 4.401 10.784 -26.956 1.00 97.81 71 GLY A N 1
ATOM 536 C CA . GLY A 1 71 ? 5.361 9.743 -27.319 1.00 97.81 71 GLY A CA 1
ATOM 537 C C . GLY A 1 71 ? 6.177 9.202 -26.142 1.00 97.81 71 GLY A C 1
ATOM 538 O O . GLY A 1 71 ? 5.710 9.162 -24.999 1.00 97.81 71 GLY A O 1
ATOM 539 N N . TYR A 1 72 ? 7.382 8.712 -26.446 1.00 98.12 72 TYR A N 1
ATOM 540 C CA . TYR A 1 72 ? 8.281 8.106 -25.466 1.00 98.12 72 TYR A CA 1
ATOM 541 C C . TYR A 1 72 ? 9.152 9.141 -24.752 1.00 98.12 72 TYR A C 1
ATOM 543 O O . TYR A 1 72 ? 9.701 10.043 -25.378 1.00 98.12 72 TYR A O 1
ATOM 551 N N . TRP A 1 73 ? 9.367 8.938 -23.454 1.00 97.75 73 TRP A N 1
ATOM 552 C CA . TRP A 1 73 ? 10.435 9.594 -22.700 1.00 97.75 73 TRP A CA 1
ATOM 553 C C . TRP A 1 73 ? 11.129 8.584 -21.792 1.00 97.75 73 TRP A C 1
ATOM 555 O O . TRP A 1 73 ? 10.553 7.559 -21.426 1.00 97.75 73 TRP A O 1
ATOM 565 N N . THR A 1 74 ? 12.361 8.892 -21.403 1.00 97.12 74 THR A N 1
ATOM 566 C CA . THR A 1 74 ? 13.215 7.975 -20.648 1.00 97.12 74 THR A CA 1
ATOM 567 C C . THR A 1 74 ? 13.628 8.593 -19.325 1.00 97.12 74 THR A C 1
ATOM 569 O O . THR A 1 74 ? 13.907 9.787 -19.245 1.00 97.12 74 THR A O 1
ATOM 572 N N . ILE A 1 75 ? 13.708 7.767 -18.286 1.00 95.75 75 ILE A N 1
ATOM 573 C CA . ILE A 1 75 ? 14.313 8.135 -17.007 1.00 95.75 75 ILE A CA 1
ATOM 574 C C . ILE A 1 75 ? 15.482 7.205 -16.683 1.00 95.75 75 ILE A C 1
ATOM 576 O O . ILE A 1 75 ? 15.515 6.041 -17.097 1.00 95.75 75 ILE A O 1
ATOM 580 N N . VAL A 1 76 ? 16.406 7.712 -15.870 1.00 95.00 76 VAL A N 1
ATOM 581 C CA . VAL A 1 76 ? 17.521 6.950 -15.299 1.00 95.00 76 VAL A CA 1
ATOM 582 C C . VAL A 1 76 ? 17.348 6.925 -13.777 1.00 95.00 76 VAL A C 1
ATOM 584 O O . VAL A 1 76 ? 17.315 7.998 -13.165 1.00 95.00 76 VAL A O 1
ATOM 587 N N . PRO A 1 77 ? 17.221 5.750 -13.124 1.00 92.50 77 PRO A N 1
ATOM 588 C CA . PRO A 1 77 ? 16.927 5.672 -11.691 1.00 92.50 77 PRO A CA 1
ATOM 589 C C . PRO A 1 77 ? 17.885 6.485 -10.807 1.00 92.50 77 PRO A C 1
ATOM 591 O O . PRO A 1 77 ? 17.417 7.239 -9.951 1.00 92.50 77 PRO A O 1
ATOM 594 N N . PHE A 1 78 ? 19.198 6.381 -11.052 1.00 90.62 78 PHE A N 1
ATOM 595 C CA . PHE A 1 78 ? 20.250 7.061 -10.281 1.00 90.62 78 PHE A CA 1
ATOM 596 C C . PHE A 1 78 ? 20.369 8.567 -10.543 1.00 90.62 78 PHE A C 1
ATOM 598 O O . PHE A 1 78 ? 20.873 9.290 -9.692 1.00 90.62 78 PHE A O 1
ATOM 605 N N . GLU A 1 79 ? 19.847 9.074 -11.660 1.00 90.44 79 GLU A N 1
ATOM 606 C CA . GLU A 1 79 ? 19.860 10.512 -11.987 1.00 90.44 79 GLU A CA 1
ATOM 607 C C . GLU A 1 79 ? 18.605 11.210 -11.424 1.00 90.44 79 GLU A C 1
ATOM 609 O O . GLU A 1 79 ? 18.073 12.169 -11.976 1.00 90.44 79 GLU A O 1
ATOM 614 N N . GLY A 1 80 ? 18.074 10.682 -10.315 1.00 86.69 80 GLY A N 1
ATOM 615 C CA . GLY A 1 80 ? 16.834 11.154 -9.708 1.00 86.69 80 GLY A CA 1
ATOM 616 C C . GLY A 1 80 ? 15.575 10.752 -10.479 1.00 86.69 80 GLY A C 1
ATOM 617 O O . GLY A 1 80 ? 14.513 11.311 -10.217 1.00 86.69 80 GLY A O 1
ATOM 618 N N . GLY A 1 81 ? 15.646 9.794 -11.408 1.00 89.50 81 GLY A N 1
ATOM 619 C CA . GLY A 1 81 ? 14.464 9.260 -12.089 1.00 89.50 81 GLY A CA 1
ATOM 620 C C . GLY A 1 81 ? 13.589 8.403 -11.171 1.00 89.50 81 GLY A C 1
ATOM 621 O O . GLY A 1 81 ? 12.367 8.421 -11.287 1.00 89.50 81 GLY A O 1
ATOM 622 N N . ALA A 1 82 ? 14.189 7.704 -10.199 1.00 92.06 82 ALA A N 1
ATOM 623 C CA . ALA A 1 82 ? 13.471 6.750 -9.350 1.00 92.06 82 ALA A CA 1
ATOM 624 C C . ALA A 1 82 ? 12.332 7.380 -8.522 1.00 92.06 82 ALA A C 1
ATOM 626 O O . ALA A 1 82 ? 11.322 6.724 -8.279 1.00 92.06 82 ALA A O 1
ATOM 627 N N . ARG A 1 83 ? 12.454 8.657 -8.127 1.00 91.38 83 ARG A N 1
ATOM 628 C CA . ARG A 1 83 ? 11.400 9.398 -7.394 1.00 91.38 83 ARG A CA 1
ATOM 629 C C . ARG A 1 83 ? 10.119 9.614 -8.204 1.00 91.38 83 ARG A C 1
ATOM 631 O O . ARG A 1 83 ? 9.077 9.843 -7.605 1.00 91.38 83 ARG A O 1
ATOM 638 N N . ASN A 1 84 ? 10.200 9.535 -9.531 1.00 92.38 84 ASN A N 1
ATOM 639 C CA . ASN A 1 84 ? 9.064 9.740 -10.427 1.00 92.38 84 ASN A CA 1
ATOM 640 C C . ASN A 1 84 ? 8.353 8.421 -10.766 1.00 92.38 84 ASN A C 1
ATOM 642 O O . ASN A 1 84 ? 7.360 8.432 -11.492 1.00 92.38 84 ASN A O 1
ATOM 646 N N . ILE A 1 85 ? 8.862 7.286 -10.267 1.00 95.44 85 ILE A N 1
ATOM 647 C CA . ILE A 1 85 ? 8.283 5.971 -10.525 1.00 95.44 85 ILE A CA 1
ATOM 648 C C . ILE A 1 85 ? 7.221 5.657 -9.477 1.00 95.44 85 ILE A C 1
ATOM 650 O O . ILE A 1 85 ? 7.492 5.564 -8.279 1.00 95.44 85 ILE A O 1
ATOM 654 N N . GLU A 1 86 ? 6.014 5.384 -9.952 1.00 95.31 86 GLU A N 1
ATOM 655 C CA . GLU A 1 86 ? 4.954 4.764 -9.180 1.00 95.31 86 GLU A CA 1
ATOM 656 C C . GLU A 1 86 ? 4.851 3.273 -9.495 1.00 95.31 86 GLU A C 1
ATOM 658 O O . GLU A 1 86 ? 4.948 2.836 -10.641 1.00 95.31 86 GLU A O 1
ATOM 663 N N . PHE A 1 87 ? 4.584 2.474 -8.468 1.00 94.00 87 PHE A N 1
ATOM 664 C CA . PHE A 1 87 ? 4.428 1.029 -8.596 1.00 94.00 87 PHE A CA 1
ATOM 665 C C . PHE A 1 87 ? 2.977 0.622 -8.352 1.00 94.00 87 PHE A C 1
ATOM 667 O O . PHE A 1 87 ? 2.293 1.173 -7.476 1.00 94.00 87 PHE A O 1
ATOM 674 N N . ASN A 1 88 ? 2.513 -0.405 -9.069 1.00 91.12 88 ASN A N 1
ATOM 675 C CA . ASN A 1 88 ? 1.299 -1.109 -8.671 1.00 91.12 88 ASN A CA 1
ATOM 676 C C . ASN A 1 88 ? 1.470 -1.762 -7.284 1.00 91.12 88 ASN A C 1
ATOM 678 O O . ASN A 1 88 ? 2.552 -1.801 -6.705 1.00 91.12 88 ASN A O 1
ATOM 682 N N . THR A 1 89 ? 0.380 -2.269 -6.721 1.00 87.31 89 THR A N 1
ATOM 683 C CA . THR A 1 89 ? 0.381 -2.805 -5.357 1.00 87.31 89 THR A CA 1
ATOM 684 C C . THR A 1 89 ? 1.385 -3.952 -5.127 1.00 87.31 89 THR A C 1
ATOM 686 O O . THR A 1 89 ? 2.161 -3.828 -4.178 1.00 87.31 89 THR A O 1
ATOM 689 N N . PRO A 1 90 ? 1.452 -5.004 -5.970 1.00 88.25 90 PRO A N 1
ATOM 690 C CA . PRO A 1 90 ? 2.475 -6.046 -5.853 1.00 88.25 90 PRO A CA 1
ATOM 691 C C . PRO A 1 90 ? 3.914 -5.510 -5.865 1.00 88.25 90 PRO A C 1
ATOM 693 O O . PRO A 1 90 ? 4.673 -5.777 -4.934 1.00 88.25 90 PRO A O 1
ATOM 696 N N . LEU A 1 91 ? 4.287 -4.703 -6.866 1.00 90.69 91 LEU A N 1
ATOM 697 C CA . LEU A 1 91 ? 5.652 -4.177 -6.974 1.00 90.69 91 LEU A CA 1
ATOM 698 C C . LEU A 1 91 ? 5.979 -3.179 -5.865 1.00 90.69 91 LEU A C 1
ATOM 700 O O . LEU A 1 91 ? 7.080 -3.203 -5.328 1.00 90.69 91 LEU A O 1
ATOM 704 N N . ARG A 1 92 ? 5.019 -2.346 -5.455 1.00 90.75 92 ARG A N 1
ATOM 705 C CA . ARG A 1 92 ? 5.174 -1.427 -4.319 1.00 90.75 92 ARG A CA 1
ATOM 706 C C . ARG A 1 92 ? 5.472 -2.179 -3.031 1.00 90.75 92 ARG A C 1
ATOM 708 O O . ARG A 1 92 ? 6.312 -1.732 -2.254 1.00 90.75 92 ARG A O 1
ATOM 715 N N . ASN A 1 93 ? 4.775 -3.290 -2.797 1.00 88.31 93 ASN A N 1
ATOM 716 C CA . ASN A 1 93 ? 5.025 -4.135 -1.637 1.00 88.31 93 ASN A CA 1
ATOM 717 C C . ASN A 1 93 ? 6.436 -4.723 -1.712 1.00 88.31 93 ASN A C 1
ATOM 719 O O . ASN A 1 93 ? 7.160 -4.630 -0.730 1.00 88.31 93 ASN A O 1
ATOM 723 N N . LEU A 1 94 ? 6.858 -5.220 -2.878 1.00 88.94 94 LEU A N 1
ATOM 724 C CA . LEU A 1 94 ? 8.203 -5.761 -3.081 1.00 88.94 94 LEU A CA 1
ATOM 725 C C . LEU A 1 94 ? 9.313 -4.731 -2.855 1.00 88.94 94 LEU A C 1
ATOM 727 O O . LEU A 1 94 ? 10.199 -4.970 -2.038 1.00 88.94 94 LEU A O 1
ATOM 731 N N . VAL A 1 95 ? 9.224 -3.564 -3.497 1.00 90.94 95 VAL A N 1
ATOM 732 C CA . VAL A 1 95 ? 10.187 -2.462 -3.330 1.00 90.94 95 VAL A CA 1
ATOM 733 C C . VAL A 1 95 ? 10.312 -2.069 -1.863 1.00 90.94 95 VAL A C 1
ATOM 735 O O . VAL A 1 95 ? 11.421 -1.953 -1.350 1.00 90.94 95 VAL A O 1
ATOM 738 N N . ARG A 1 96 ? 9.181 -1.890 -1.168 1.00 89.31 96 ARG A N 1
ATOM 739 C CA . ARG A 1 96 ? 9.173 -1.527 0.255 1.00 89.31 96 ARG A CA 1
ATOM 740 C C . ARG A 1 96 ? 9.804 -2.608 1.119 1.00 89.31 96 ARG A C 1
ATOM 742 O O . ARG A 1 96 ? 10.620 -2.284 1.970 1.00 89.31 96 ARG A O 1
ATOM 749 N N . THR A 1 97 ? 9.445 -3.869 0.898 1.00 88.06 97 THR A N 1
ATOM 750 C CA . THR A 1 97 ? 9.980 -4.994 1.667 1.00 88.06 97 THR A CA 1
ATOM 751 C C . THR A 1 97 ? 11.496 -5.083 1.532 1.00 88.06 97 THR A C 1
ATOM 753 O O . THR A 1 97 ? 12.172 -5.152 2.552 1.00 88.06 97 THR A O 1
ATOM 756 N N . VAL A 1 98 ? 12.033 -5.002 0.308 1.00 88.69 98 VAL A N 1
ATOM 757 C CA . VAL A 1 98 ? 13.488 -5.004 0.078 1.00 88.69 98 VAL A CA 1
ATOM 758 C C . VAL A 1 98 ? 14.134 -3.789 0.741 1.00 88.69 98 VAL A C 1
ATOM 760 O O . VAL A 1 98 ? 15.068 -3.946 1.521 1.00 88.69 98 VAL A O 1
ATOM 763 N N . ALA A 1 99 ? 13.595 -2.589 0.511 1.00 89.50 99 ALA A N 1
ATOM 764 C CA . ALA A 1 99 ? 14.172 -1.360 1.047 1.00 89.50 99 ALA A CA 1
ATOM 765 C C . ALA A 1 99 ? 14.234 -1.363 2.581 1.00 89.50 99 ALA A C 1
ATOM 767 O O . ALA A 1 99 ? 15.256 -0.992 3.155 1.00 89.50 99 ALA A O 1
ATOM 768 N N . TYR A 1 100 ? 13.166 -1.797 3.249 1.00 89.38 100 TYR A N 1
ATOM 769 C CA . TYR A 1 100 ? 13.120 -1.868 4.708 1.00 89.38 100 TYR A CA 1
ATOM 770 C C . TYR A 1 100 ? 14.016 -2.968 5.271 1.00 89.38 100 TYR A C 1
ATOM 772 O O . TYR A 1 100 ? 14.655 -2.762 6.301 1.00 89.38 100 TYR A O 1
ATOM 780 N N . ALA A 1 101 ? 14.102 -4.115 4.598 1.00 86.00 101 ALA A N 1
ATOM 781 C CA . ALA A 1 101 ? 14.981 -5.186 5.037 1.00 86.00 101 ALA A CA 1
ATOM 782 C C . ALA A 1 101 ? 16.462 -4.768 4.936 1.00 86.00 101 ALA A C 1
ATOM 784 O O . ALA A 1 101 ? 17.233 -4.979 5.875 1.00 86.00 101 ALA A O 1
ATOM 785 N N . GLU A 1 102 ? 16.843 -4.090 3.849 1.00 86.88 102 GLU A N 1
ATOM 786 C CA . GLU A 1 102 ? 18.185 -3.523 3.674 1.00 86.88 102 GLU A CA 1
ATOM 787 C C . GLU A 1 102 ? 18.498 -2.435 4.704 1.00 86.88 102 GLU A C 1
ATOM 789 O O . GLU A 1 102 ? 19.566 -2.477 5.310 1.00 86.88 102 GLU A O 1
ATOM 794 N N . ASP A 1 103 ? 17.570 -1.514 4.981 1.00 87.25 103 ASP A N 1
ATOM 795 C CA . ASP A 1 103 ? 17.786 -0.473 5.997 1.00 87.25 103 ASP A CA 1
ATOM 796 C C . ASP A 1 103 ? 17.939 -1.063 7.411 1.00 87.25 103 ASP A C 1
ATOM 798 O O . ASP A 1 103 ? 18.815 -0.647 8.177 1.00 87.25 103 ASP A O 1
ATOM 802 N N . THR A 1 104 ? 17.147 -2.087 7.755 1.00 86.75 104 THR A N 1
ATOM 803 C CA . THR A 1 104 ? 17.317 -2.815 9.020 1.00 86.75 104 THR A CA 1
ATOM 804 C C . THR A 1 104 ? 18.697 -3.459 9.104 1.00 86.75 104 THR A C 1
ATOM 806 O O . THR A 1 104 ? 19.363 -3.316 10.131 1.00 86.75 104 THR A O 1
ATOM 809 N N . MET A 1 105 ? 19.165 -4.130 8.049 1.00 84.31 105 MET A N 1
ATOM 810 C CA . MET A 1 105 ? 20.510 -4.710 8.041 1.00 84.31 105 MET A CA 1
ATOM 811 C C . MET A 1 105 ? 21.602 -3.648 8.158 1.00 84.31 105 MET A C 1
ATOM 813 O O . MET A 1 105 ? 22.482 -3.779 9.005 1.00 84.31 105 MET A O 1
ATOM 817 N N . GLN A 1 106 ? 21.532 -2.584 7.358 1.00 85.06 106 GLN A N 1
ATOM 818 C CA . GLN A 1 106 ? 22.519 -1.504 7.371 1.00 85.06 106 GLN A CA 1
ATOM 819 C C . GLN A 1 106 ? 22.621 -0.868 8.760 1.00 85.06 106 GLN A C 1
ATOM 821 O O . GLN A 1 106 ? 23.722 -0.738 9.285 1.00 85.06 106 GLN A O 1
ATOM 826 N N . SER A 1 107 ? 21.489 -0.580 9.413 1.00 86.31 107 SER A N 1
ATOM 827 C CA . SER A 1 107 ? 21.492 -0.026 10.775 1.00 86.31 107 SER A CA 1
ATOM 828 C C . SER A 1 107 ? 22.143 -0.953 11.814 1.00 86.31 107 SER A C 1
ATOM 830 O O . SER A 1 107 ? 22.792 -0.478 12.745 1.00 86.31 107 SER A O 1
ATOM 832 N N . ARG A 1 108 ? 22.011 -2.280 11.651 1.00 85.38 108 ARG A N 1
ATOM 833 C CA . ARG A 1 108 ? 22.669 -3.279 12.511 1.00 85.38 108 ARG A CA 1
ATOM 834 C C . ARG A 1 108 ? 24.176 -3.302 12.281 1.00 85.38 108 ARG A C 1
ATOM 836 O O . ARG A 1 108 ? 24.933 -3.342 13.248 1.00 85.38 108 ARG A O 1
ATOM 843 N N . PHE A 1 109 ? 24.605 -3.267 11.020 1.00 83.19 109 PHE A N 1
ATOM 844 C CA . PHE A 1 109 ? 26.023 -3.261 10.667 1.00 83.19 109 PHE A CA 1
ATOM 845 C C . PHE A 1 109 ? 26.728 -1.986 11.125 1.00 83.19 109 PHE A C 1
ATOM 847 O O . PHE A 1 109 ? 27.820 -2.082 11.684 1.00 83.19 109 PHE A O 1
ATOM 854 N N . SER A 1 110 ? 26.114 -0.813 10.943 1.00 83.31 110 SER A N 1
ATOM 855 C CA . SER A 1 110 ? 26.695 0.441 11.427 1.00 83.31 110 SER A CA 1
ATOM 856 C C . SER A 1 110 ? 26.890 0.425 12.942 1.00 83.31 110 SER A C 1
ATOM 858 O O . SER A 1 110 ? 27.981 0.713 13.422 1.00 83.31 110 SER A O 1
ATOM 860 N N . LEU A 1 111 ? 25.884 -0.031 13.696 1.00 81.06 111 LEU A N 1
ATOM 861 C CA . LEU A 1 111 ? 25.985 -0.188 15.147 1.00 81.06 111 LEU A CA 1
ATOM 862 C C . LEU A 1 111 ? 27.093 -1.151 15.587 1.00 81.06 111 LEU A C 1
ATOM 864 O O . LEU A 1 111 ? 27.819 -0.866 16.539 1.00 81.06 111 LEU A O 1
ATOM 868 N N . ALA A 1 112 ? 27.219 -2.299 14.915 1.00 78.50 112 ALA A N 1
ATOM 869 C CA . ALA A 1 112 ? 28.265 -3.271 15.219 1.00 78.50 112 ALA A CA 1
ATOM 870 C C . ALA A 1 112 ? 29.666 -2.685 14.975 1.00 78.50 112 ALA A C 1
ATOM 872 O O . ALA A 1 112 ? 30.562 -2.881 15.795 1.00 78.50 112 ALA A O 1
ATOM 873 N N . ARG A 1 113 ? 29.837 -1.914 13.890 1.00 76.62 113 ARG A N 1
ATOM 874 C CA . ARG A 1 113 ? 31.089 -1.206 13.586 1.00 76.62 113 ARG A CA 1
ATOM 875 C C . ARG A 1 113 ? 31.422 -0.162 14.645 1.00 76.62 113 ARG A C 1
ATOM 877 O O . ARG A 1 113 ? 32.535 -0.194 15.164 1.00 76.62 113 ARG A O 1
ATOM 884 N N . SER A 1 114 ? 30.458 0.677 15.020 1.00 74.94 114 SER A N 1
ATOM 885 C CA . SER A 1 114 ? 30.642 1.714 16.043 1.00 74.94 114 SER A CA 1
ATOM 886 C C . SER A 1 114 ? 31.077 1.128 17.394 1.00 74.94 114 SER A C 1
ATOM 888 O O . SER A 1 114 ? 31.980 1.665 18.026 1.00 74.94 114 SER A O 1
ATOM 890 N N . ARG A 1 115 ? 30.532 -0.033 17.792 1.00 71.06 115 ARG A N 1
ATOM 891 C CA . ARG A 1 115 ? 30.958 -0.754 19.010 1.00 71.06 115 ARG A CA 1
ATOM 892 C C . ARG A 1 115 ? 32.348 -1.383 18.898 1.00 71.06 115 ARG A C 1
ATOM 894 O O . ARG A 1 115 ? 33.073 -1.442 19.882 1.00 71.06 115 ARG A O 1
ATOM 901 N N . SER A 1 116 ? 32.734 -1.865 17.715 1.00 65.06 116 SER A N 1
ATOM 902 C CA . SER A 1 116 ? 34.070 -2.445 17.504 1.00 65.06 116 SER A CA 1
ATOM 903 C C . SER A 1 116 ? 35.191 -1.399 17.522 1.00 65.06 116 SER A C 1
ATOM 905 O O . SER A 1 116 ? 36.302 -1.704 17.939 1.00 65.06 116 SER A O 1
ATOM 907 N N . THR A 1 117 ? 34.899 -0.155 17.131 1.00 59.44 117 THR A N 1
ATOM 908 C CA . THR A 1 117 ? 35.856 0.963 17.166 1.00 59.44 117 THR A CA 1
ATOM 909 C C . THR A 1 117 ? 36.059 1.575 18.554 1.00 59.44 117 THR A C 1
ATOM 911 O O . THR A 1 117 ? 36.946 2.405 18.709 1.00 59.44 117 THR A O 1
ATOM 914 N N . GLU A 1 118 ? 35.284 1.180 19.567 1.00 56.53 118 GLU A N 1
ATOM 915 C CA . GLU A 1 118 ? 35.497 1.603 20.964 1.00 56.53 118 GLU A CA 1
ATOM 916 C C . GLU A 1 118 ? 36.542 0.739 21.699 1.00 56.53 118 GLU A C 1
ATOM 918 O O . GLU A 1 118 ? 36.988 1.101 22.783 1.00 56.53 118 GLU A O 1
ATOM 923 N N . PHE A 1 119 ? 37.003 -0.361 21.091 1.00 50.34 119 PHE A N 1
ATOM 924 C CA . PHE A 1 119 ? 38.103 -1.205 21.580 1.00 50.34 119 PHE A CA 1
ATOM 925 C C . PHE A 1 119 ? 39.460 -0.787 20.975 1.00 50.34 119 PHE A C 1
ATOM 927 O O . PHE A 1 119 ? 40.207 -1.611 20.449 1.00 50.34 119 PHE A O 1
ATOM 934 N N . VAL A 1 120 ? 39.783 0.509 21.006 1.00 52.47 120 VAL A N 1
ATOM 935 C CA . VAL A 1 120 ? 41.128 0.997 20.651 1.00 52.47 120 VAL A CA 1
ATOM 936 C C . VAL A 1 120 ? 41.981 1.057 21.917 1.00 52.47 120 VAL A C 1
ATOM 938 O O . VAL A 1 120 ? 41.566 1.609 22.933 1.00 52.47 120 VAL A O 1
ATOM 941 N N . ASP A 1 121 ? 43.162 0.448 21.834 1.00 48.16 121 ASP A N 1
ATOM 942 C CA . ASP A 1 121 ? 44.199 0.379 22.865 1.00 48.16 121 ASP A CA 1
ATOM 943 C C . ASP A 1 121 ? 44.440 1.750 23.551 1.00 48.16 121 ASP A C 1
ATOM 945 O O . ASP A 1 121 ? 44.747 2.728 22.859 1.00 48.16 121 ASP A O 1
ATOM 949 N N . PRO A 1 122 ? 44.345 1.850 24.895 1.00 51.12 122 PRO A N 1
ATOM 950 C CA . PRO A 1 122 ? 44.604 3.088 25.637 1.00 51.12 122 PRO A CA 1
ATOM 951 C C . PRO A 1 122 ? 46.020 3.662 25.461 1.00 51.12 122 PRO A C 1
ATOM 953 O O . PRO A 1 122 ? 46.276 4.784 25.893 1.00 51.12 122 PRO A O 1
ATOM 956 N N . SER A 1 123 ? 46.956 2.920 24.862 1.00 52.66 123 SER A N 1
ATOM 957 C CA . SER A 1 123 ? 48.357 3.334 24.719 1.00 52.66 123 SER A CA 1
ATOM 958 C C . SER A 1 123 ? 48.661 4.234 23.509 1.00 52.66 123 SER A C 1
ATOM 960 O O . SER A 1 123 ? 49.782 4.728 23.389 1.00 52.66 123 SER A O 1
ATOM 962 N N . LEU A 1 124 ? 47.682 4.522 22.640 1.00 51.91 124 LEU A N 1
ATOM 963 C CA . LEU A 1 124 ? 47.852 5.367 21.444 1.00 51.91 124 LEU A CA 1
ATOM 964 C C . LEU A 1 124 ? 46.863 6.548 21.404 1.00 51.91 124 LEU A C 1
ATOM 966 O O . LEU A 1 124 ? 46.182 6.782 20.408 1.00 51.91 124 LEU A O 1
ATOM 970 N N . SER A 1 125 ? 46.786 7.342 22.477 1.00 43.16 125 SER A N 1
ATOM 971 C CA . SER A 1 125 ? 45.998 8.583 22.487 1.00 43.16 125 SER A CA 1
ATOM 972 C C . SER A 1 125 ? 46.879 9.823 22.305 1.00 43.16 125 SER A C 1
ATOM 974 O O . SER A 1 125 ? 47.377 10.394 23.271 1.00 43.16 125 SER A O 1
ATOM 976 N N . ASN A 1 126 ? 47.041 10.276 21.063 1.00 44.88 126 ASN A N 1
ATOM 977 C CA . ASN A 1 126 ? 47.348 11.679 20.770 1.00 44.88 126 ASN A CA 1
ATOM 978 C C . ASN A 1 126 ? 46.766 12.064 19.406 1.00 44.88 126 ASN A C 1
ATOM 980 O O . ASN A 1 126 ? 47.469 12.222 18.413 1.00 44.88 126 ASN A O 1
ATOM 984 N N . SER A 1 127 ? 45.444 12.193 19.336 1.00 42.03 127 SER A N 1
ATOM 985 C CA . SER A 1 127 ? 44.819 13.059 18.336 1.00 42.03 127 SER A CA 1
ATOM 986 C C . SER A 1 127 ? 43.434 13.502 18.796 1.00 42.03 127 SER A C 1
ATOM 988 O O . SER A 1 127 ? 42.610 12.737 19.288 1.00 42.03 127 SER A O 1
ATOM 990 N N . THR A 1 128 ? 43.242 14.806 18.689 1.00 40.31 128 THR A N 1
ATOM 991 C CA . THR A 1 128 ? 42.132 15.621 19.160 1.00 40.31 128 THR A CA 1
ATOM 992 C C . THR A 1 128 ? 40.780 15.093 18.673 1.00 40.31 128 THR A C 1
ATOM 994 O O . THR A 1 128 ? 40.386 15.330 17.531 1.00 40.31 128 THR A O 1
ATOM 997 N N . VAL A 1 129 ? 40.032 14.419 19.551 1.00 42.59 129 VAL A N 1
ATOM 998 C CA . VAL A 1 129 ? 38.626 14.070 19.308 1.00 42.59 129 VAL A CA 1
ATOM 999 C C . VAL A 1 129 ? 37.809 15.361 19.347 1.00 42.59 129 VAL A C 1
ATOM 1001 O O . VAL A 1 129 ? 37.466 15.884 20.407 1.00 42.59 129 VAL A O 1
ATOM 1004 N N . ARG A 1 130 ? 37.530 15.921 18.164 1.00 37.88 130 ARG A N 1
ATOM 1005 C CA . ARG A 1 130 ? 36.547 16.996 18.002 1.00 37.88 130 ARG A CA 1
ATOM 1006 C C . ARG A 1 130 ? 35.174 16.444 18.371 1.00 37.88 130 ARG A C 1
ATOM 1008 O O . ARG A 1 130 ? 34.654 15.544 17.718 1.00 37.88 130 ARG A O 1
ATOM 1015 N N . ASN A 1 131 ? 34.617 17.004 19.435 1.00 39.75 131 ASN A N 1
ATOM 1016 C CA . ASN A 1 131 ? 33.319 16.659 19.988 1.00 39.75 131 ASN A CA 1
ATOM 1017 C C . ASN A 1 131 ? 32.214 17.288 19.118 1.00 39.75 131 ASN A C 1
ATOM 1019 O O . ASN A 1 131 ? 31.725 18.382 19.402 1.00 39.75 131 ASN A O 1
ATOM 1023 N N . ASP A 1 132 ? 31.886 16.642 17.999 1.00 40.44 132 ASP A N 1
ATOM 1024 C CA . ASP A 1 132 ? 30.792 17.063 17.126 1.00 40.44 132 ASP A CA 1
ATOM 1025 C C . ASP A 1 132 ? 29.451 16.602 17.723 1.00 40.44 132 ASP A C 1
ATOM 1027 O O . ASP A 1 132 ? 29.010 15.466 17.541 1.00 40.44 132 ASP A O 1
ATOM 1031 N N . LYS A 1 133 ? 28.811 17.503 18.479 1.00 40.72 133 LYS A N 1
ATOM 1032 C CA . LYS A 1 133 ? 27.517 17.320 19.167 1.00 40.72 133 LYS A CA 1
ATOM 1033 C C . LYS A 1 133 ? 26.308 17.161 18.219 1.00 40.72 133 LYS A C 1
ATOM 1035 O O . LYS A 1 133 ? 25.171 17.292 18.666 1.00 40.72 133 LYS A O 1
ATOM 1040 N N . SER A 1 134 ? 26.518 16.901 16.927 1.00 41.81 134 SER A N 1
ATOM 1041 C CA . SER A 1 134 ? 25.454 16.802 15.916 1.00 41.81 134 SER A CA 1
ATOM 1042 C C . SER A 1 134 ? 25.136 15.378 15.442 1.00 41.81 134 SER A C 1
ATOM 1044 O O . SER A 1 134 ? 24.150 15.177 14.729 1.00 41.81 134 SER A O 1
ATOM 1046 N N . LYS A 1 135 ? 25.904 14.358 15.849 1.00 49.41 135 LYS A N 1
ATOM 1047 C CA . LYS A 1 135 ? 25.580 12.965 15.513 1.00 49.41 135 LYS A CA 1
ATOM 1048 C C . LYS A 1 135 ? 24.497 12.441 16.450 1.00 49.41 135 LYS A C 1
ATOM 1050 O O . LYS A 1 135 ? 24.786 11.972 17.545 1.00 49.41 135 LYS A O 1
ATOM 1055 N N . GLY A 1 136 ? 23.241 12.532 16.009 1.00 54.62 136 GLY A N 1
ATOM 1056 C CA . GLY A 1 136 ? 22.146 11.790 16.630 1.00 54.62 136 GLY A CA 1
ATOM 1057 C C . GLY A 1 136 ? 22.552 10.326 16.804 1.00 54.62 136 GLY A C 1
ATOM 1058 O O . GLY A 1 136 ? 23.142 9.750 15.890 1.00 54.62 136 GLY A O 1
ATOM 1059 N N . GLU A 1 137 ? 22.287 9.761 17.984 1.00 59.84 137 GLU A N 1
ATOM 1060 C CA . GLU A 1 137 ? 22.622 8.371 18.304 1.00 59.84 137 GLU A CA 1
ATOM 1061 C C . GLU A 1 137 ? 22.195 7.450 17.161 1.00 59.84 137 GLU A C 1
ATOM 1063 O O . GLU A 1 137 ? 21.012 7.356 16.816 1.00 59.84 137 GLU A O 1
ATOM 1068 N N . GLU A 1 138 ? 23.163 6.767 16.559 1.00 69.88 138 GLU A N 1
ATOM 1069 C CA . GLU A 1 138 ? 22.876 5.789 15.527 1.00 69.88 138 GLU A CA 1
ATOM 1070 C C . GLU A 1 138 ? 22.172 4.603 16.192 1.00 69.88 138 GLU A C 1
ATOM 1072 O O . GLU A 1 138 ? 22.770 3.862 16.964 1.00 69.88 138 GLU A O 1
ATOM 1077 N N . ARG A 1 139 ? 20.863 4.460 15.962 1.00 82.50 139 ARG A N 1
ATOM 1078 C CA . ARG A 1 139 ? 20.035 3.406 16.563 1.00 82.50 139 ARG A CA 1
ATOM 1079 C C . ARG A 1 139 ? 19.733 2.302 15.562 1.00 82.50 139 ARG A C 1
ATOM 1081 O O . ARG A 1 139 ? 19.600 2.541 14.359 1.00 82.50 139 ARG A O 1
ATOM 1088 N N . GLN A 1 140 ? 19.555 1.092 16.088 1.00 84.75 140 GLN A N 1
ATOM 1089 C CA . GLN A 1 140 ? 19.098 -0.053 15.313 1.00 84.75 140 GLN A CA 1
ATOM 1090 C C . GLN A 1 140 ? 17.689 0.251 14.821 1.00 84.75 140 GLN A C 1
ATOM 1092 O O . GLN A 1 140 ? 16.812 0.598 15.612 1.00 84.75 140 GLN A O 1
ATOM 1097 N N . ARG A 1 141 ? 17.460 0.100 13.519 1.00 87.50 141 ARG A N 1
ATOM 1098 C CA . ARG A 1 141 ? 16.147 0.295 12.911 1.00 87.50 141 ARG A CA 1
ATOM 1099 C C . ARG A 1 141 ? 15.504 -1.060 12.665 1.00 87.50 141 ARG A C 1
ATOM 1101 O O . ARG A 1 141 ? 16.059 -1.908 11.966 1.00 87.50 141 ARG A O 1
ATOM 1108 N N . LEU A 1 142 ? 14.325 -1.264 13.241 1.00 87.50 142 LEU A N 1
ATOM 1109 C CA . LEU A 1 142 ? 13.473 -2.417 12.975 1.00 87.50 142 LEU A CA 1
ATOM 1110 C C . LEU A 1 142 ? 12.220 -1.932 12.250 1.00 87.50 142 LEU A C 1
ATOM 1112 O O . LEU A 1 142 ? 11.494 -1.086 12.768 1.00 87.50 142 LEU A O 1
ATOM 1116 N N . HIS A 1 143 ? 11.969 -2.478 11.062 1.00 88.88 143 HIS A N 1
ATOM 1117 C CA . HIS A 1 143 ? 10.783 -2.142 10.282 1.00 88.88 143 HIS A CA 1
ATOM 1118 C C . HIS A 1 143 ? 9.683 -3.181 10.484 1.00 88.88 143 HIS A C 1
ATOM 1120 O O . HIS A 1 143 ? 9.897 -4.383 10.313 1.00 88.88 143 HIS A O 1
ATOM 1126 N N . MET A 1 144 ? 8.485 -2.694 10.802 1.00 89.12 144 MET A N 1
ATOM 1127 C CA . MET A 1 144 ? 7.256 -3.478 10.848 1.00 89.12 144 MET A CA 1
ATOM 1128 C C . MET A 1 144 ? 6.248 -2.877 9.872 1.00 89.12 144 MET A C 1
ATOM 1130 O O . MET A 1 144 ? 6.011 -1.669 9.861 1.00 89.12 144 MET A O 1
ATOM 1134 N N . ARG A 1 145 ? 5.629 -3.729 9.059 1.00 86.12 145 ARG A N 1
ATOM 1135 C CA . ARG A 1 145 ? 4.529 -3.361 8.175 1.00 86.12 145 ARG A CA 1
ATOM 1136 C C . ARG A 1 145 ? 3.211 -3.774 8.814 1.00 86.12 145 ARG A C 1
ATOM 1138 O O . ARG A 1 145 ? 2.967 -4.959 8.989 1.00 86.12 145 ARG A O 1
ATOM 1145 N N . VAL A 1 146 ? 2.327 -2.809 9.048 1.00 86.81 146 VAL A N 1
ATOM 1146 C CA . VAL A 1 146 ? 0.925 -3.071 9.400 1.00 86.81 146 VAL A CA 1
ATOM 1147 C C . VAL A 1 146 ? 0.064 -2.891 8.152 1.00 86.81 146 VAL A C 1
ATOM 1149 O O . VAL A 1 146 ? 0.124 -1.853 7.489 1.00 86.81 146 VAL A O 1
ATOM 1152 N N . THR A 1 147 ? -0.701 -3.911 7.772 1.00 86.12 147 THR A N 1
ATOM 1153 C CA . THR A 1 147 ? -1.529 -3.902 6.555 1.00 86.12 147 THR A CA 1
ATOM 1154 C C . THR A 1 147 ? -2.825 -4.675 6.796 1.00 86.12 147 THR A C 1
ATOM 1156 O O . THR A 1 147 ? -2.877 -5.479 7.712 1.00 86.12 147 THR A O 1
ATOM 1159 N N . GLY A 1 148 ? -3.893 -4.419 6.036 1.00 86.44 148 GLY A N 1
ATOM 1160 C CA . GLY A 1 148 ? -5.157 -5.138 6.241 1.00 86.44 148 GLY A CA 1
ATOM 1161 C C . GLY A 1 148 ? -5.035 -6.619 5.882 1.00 86.44 148 GLY A C 1
ATOM 1162 O O . GLY A 1 148 ? -4.252 -6.976 5.003 1.00 86.44 148 GLY A O 1
ATOM 1163 N N . ALA A 1 149 ? -5.823 -7.478 6.525 1.00 87.62 149 ALA A N 1
ATOM 1164 C CA . ALA A 1 149 ? -5.843 -8.914 6.245 1.00 87.62 149 ALA A CA 1
ATOM 1165 C C . ALA A 1 149 ? -6.278 -9.262 4.805 1.00 87.62 149 ALA A C 1
ATOM 1167 O O . ALA A 1 149 ? -6.007 -10.365 4.342 1.00 87.62 149 ALA A O 1
ATOM 1168 N N . ASP A 1 150 ? -6.838 -8.317 4.039 1.00 82.69 150 ASP A N 1
ATOM 1169 C CA . ASP A 1 150 ? -7.052 -8.455 2.587 1.00 82.69 150 ASP A CA 1
ATOM 1170 C C . ASP A 1 150 ? -5.745 -8.563 1.783 1.00 82.69 150 ASP A C 1
ATOM 1172 O O . ASP A 1 150 ? -5.754 -8.931 0.609 1.00 82.69 150 ASP A O 1
ATOM 1176 N N . TYR A 1 151 ? -4.615 -8.249 2.415 1.00 78.69 151 TYR A N 1
ATOM 1177 C CA . TYR A 1 151 ? -3.278 -8.454 1.872 1.00 78.69 151 TYR A CA 1
ATOM 1178 C C . TYR A 1 151 ? -2.622 -9.756 2.344 1.00 78.69 151 TYR A C 1
ATOM 1180 O O . TYR A 1 151 ? -1.505 -10.052 1.924 1.00 78.69 151 TYR A O 1
ATOM 1188 N N . SER A 1 152 ? -3.281 -10.515 3.220 1.00 76.69 152 SER A N 1
ATOM 1189 C CA . SER A 1 152 ? -2.763 -11.797 3.692 1.00 76.69 152 SER A CA 1
ATOM 1190 C C . SER A 1 152 ? -2.937 -12.888 2.637 1.00 76.69 152 SER A C 1
ATOM 1192 O O . SER A 1 152 ? -3.773 -12.791 1.732 1.00 76.69 152 SER A O 1
ATOM 1194 N N . GLY A 1 153 ? -2.137 -13.944 2.760 1.00 74.38 153 GLY A N 1
ATOM 1195 C CA . GLY A 1 153 ? -2.326 -15.176 2.008 1.00 74.38 153 GLY A CA 1
ATOM 1196 C C . GLY A 1 153 ? -1.177 -15.519 1.070 1.00 74.38 153 GLY A C 1
ATOM 1197 O O . GLY A 1 153 ? -0.299 -14.712 0.755 1.00 74.38 153 GLY A O 1
ATOM 1198 N N . PHE A 1 154 ? -1.218 -16.768 0.606 1.00 65.12 154 PHE A N 1
ATOM 1199 C CA . PHE A 1 154 ? -0.129 -17.427 -0.109 1.00 65.12 154 PHE A CA 1
ATOM 1200 C C . PHE A 1 154 ? 0.391 -16.605 -1.289 1.00 65.12 154 PHE A C 1
ATOM 1202 O O . PHE A 1 154 ? 1.594 -16.417 -1.418 1.00 65.12 154 PHE A O 1
ATOM 1209 N N . TYR A 1 155 ? -0.500 -16.064 -2.123 1.00 64.31 155 TYR A N 1
ATOM 1210 C CA . TYR A 1 155 ? -0.093 -15.342 -3.328 1.00 64.31 155 TYR A CA 1
ATOM 1211 C C . TYR A 1 155 ? 0.699 -14.068 -3.010 1.00 64.31 155 TYR A C 1
ATOM 1213 O O . TYR A 1 155 ? 1.736 -13.819 -3.616 1.00 64.31 155 TYR A O 1
ATOM 1221 N N . GLN A 1 156 ? 0.240 -13.261 -2.047 1.00 69.69 156 GLN A N 1
ATOM 1222 C CA . GLN A 1 156 ? 0.908 -11.999 -1.723 1.00 69.69 156 GLN A CA 1
ATOM 1223 C C . GLN A 1 156 ? 2.199 -12.209 -0.935 1.00 69.69 156 GLN A C 1
ATOM 1225 O O . GLN A 1 156 ? 3.136 -11.436 -1.107 1.00 69.69 156 GLN A O 1
ATOM 1230 N N . GLU A 1 157 ? 2.265 -13.250 -0.109 1.00 75.06 157 GLU A N 1
ATOM 1231 C CA . GLU A 1 157 ? 3.437 -13.542 0.712 1.00 75.06 157 GLU A CA 1
ATOM 1232 C C . GLU A 1 157 ? 4.483 -14.356 -0.036 1.00 75.06 157 GLU A C 1
ATOM 1234 O O . GLU A 1 157 ? 5.623 -13.924 -0.140 1.00 75.06 157 GLU A O 1
ATOM 1239 N N . GLN A 1 158 ? 4.129 -15.502 -0.614 1.00 73.38 158 GLN A N 1
ATOM 1240 C CA . GLN A 1 158 ? 5.111 -16.384 -1.250 1.00 73.38 158 GLN A CA 1
ATOM 1241 C C . GLN A 1 158 ? 5.747 -15.742 -2.475 1.00 73.38 158 GLN A C 1
ATOM 1243 O O . GLN A 1 158 ? 6.957 -15.850 -2.654 1.00 73.38 158 GLN A O 1
ATOM 1248 N N . LEU A 1 159 ? 4.970 -15.029 -3.297 1.00 74.62 159 LEU A N 1
ATOM 1249 C CA . LEU A 1 159 ? 5.545 -14.341 -4.453 1.00 74.62 159 LEU A CA 1
ATOM 1250 C C . LEU A 1 159 ? 6.459 -13.198 -4.028 1.00 74.62 159 LEU A C 1
ATOM 1252 O O . LEU A 1 159 ? 7.508 -13.020 -4.640 1.00 74.62 159 LEU A O 1
ATOM 1256 N N . LEU A 1 160 ? 6.107 -12.481 -2.958 1.00 77.06 160 LEU A N 1
ATOM 1257 C CA . LEU A 1 160 ? 6.955 -11.451 -2.366 1.00 77.06 160 LEU A CA 1
ATOM 1258 C C . LEU A 1 160 ? 8.253 -12.055 -1.810 1.00 77.06 160 LEU A C 1
ATOM 1260 O O . LEU A 1 160 ? 9.340 -11.593 -2.155 1.00 77.06 160 LEU A O 1
ATOM 1264 N N . TRP A 1 161 ? 8.149 -13.098 -0.983 1.00 80.00 161 TRP A N 1
ATOM 1265 C CA . TRP A 1 161 ? 9.281 -13.738 -0.312 1.00 80.00 161 TRP A CA 1
ATOM 1266 C C . TRP A 1 161 ? 10.230 -14.423 -1.288 1.00 80.00 161 TRP A C 1
ATOM 1268 O O . TRP A 1 161 ? 11.445 -14.284 -1.155 1.00 80.00 161 TRP A O 1
ATOM 1278 N N . ARG A 1 162 ? 9.697 -15.083 -2.321 1.00 84.06 162 ARG A N 1
ATOM 1279 C CA . ARG A 1 162 ? 10.491 -15.731 -3.372 1.00 84.06 162 ARG A CA 1
ATOM 1280 C C . ARG A 1 162 ? 11.404 -14.753 -4.114 1.00 84.06 162 ARG A C 1
ATOM 1282 O O . ARG A 1 162 ? 12.474 -15.157 -4.568 1.00 84.06 162 ARG A O 1
ATOM 1289 N N . GLN A 1 163 ? 11.015 -13.482 -4.228 1.00 85.94 163 GLN A N 1
ATOM 1290 C CA . GLN A 1 163 ? 11.831 -12.477 -4.913 1.00 85.94 163 GLN A CA 1
ATOM 1291 C C . GLN A 1 163 ? 12.956 -11.926 -4.050 1.00 85.94 163 GLN A C 1
ATOM 1293 O O . GLN A 1 163 ? 13.928 -11.412 -4.602 1.00 85.94 163 GLN A O 1
ATOM 1298 N N . LEU A 1 164 ? 12.850 -12.015 -2.720 1.00 84.12 164 LEU A N 1
ATOM 1299 C CA . LEU A 1 164 ? 13.832 -11.385 -1.844 1.00 84.12 164 LEU A CA 1
ATOM 1300 C C . LEU A 1 164 ? 15.249 -11.887 -2.111 1.00 84.12 164 LEU A C 1
ATOM 1302 O O . LEU A 1 164 ? 16.092 -11.028 -2.339 1.00 84.12 164 LEU A O 1
ATOM 1306 N N . PRO A 1 165 ? 15.546 -13.196 -2.204 1.00 83.56 165 PRO A N 1
ATOM 1307 C CA . PRO A 1 165 ? 16.905 -13.647 -2.503 1.00 83.56 165 PRO A CA 1
ATOM 1308 C C . PRO A 1 165 ? 17.437 -13.134 -3.850 1.00 83.56 165 PRO A C 1
ATOM 1310 O O . PRO A 1 165 ? 18.611 -12.802 -3.958 1.00 83.56 165 PRO A O 1
ATOM 1313 N N . ARG A 1 166 ? 16.571 -13.011 -4.868 1.00 85.19 166 ARG A N 1
ATOM 1314 C CA . ARG A 1 166 ? 16.947 -12.521 -6.209 1.00 85.19 166 ARG A CA 1
ATOM 1315 C C . ARG A 1 166 ? 17.278 -11.031 -6.208 1.00 85.19 166 ARG A C 1
ATOM 1317 O O . ARG A 1 166 ? 18.141 -10.586 -6.956 1.00 85.19 166 ARG A O 1
ATOM 1324 N N . LEU A 1 167 ? 16.576 -10.267 -5.375 1.00 85.06 167 LEU A N 1
ATOM 1325 C CA . LEU A 1 167 ? 16.805 -8.835 -5.213 1.00 85.06 167 LEU A CA 1
ATOM 1326 C C . LEU A 1 167 ? 17.860 -8.531 -4.156 1.00 85.06 167 LEU A C 1
ATOM 1328 O O . LEU A 1 167 ? 18.414 -7.446 -4.174 1.00 85.06 167 LEU A O 1
ATOM 1332 N N . SER A 1 168 ? 18.180 -9.481 -3.285 1.00 71.31 168 SER A N 1
ATOM 1333 C CA . SER A 1 168 ? 19.159 -9.339 -2.213 1.00 71.31 168 SER A CA 1
ATOM 1334 C C . SER A 1 168 ? 20.507 -9.879 -2.664 1.00 71.31 168 SER A C 1
ATOM 1336 O O . SER A 1 168 ? 20.924 -10.966 -2.282 1.00 71.31 168 SER A O 1
ATOM 1338 N N . SER A 1 169 ? 21.182 -9.131 -3.527 1.00 63.56 169 SER A N 1
ATOM 1339 C CA . SER A 1 169 ? 22.591 -9.365 -3.853 1.00 63.56 169 SER A CA 1
ATOM 1340 C C . SER A 1 169 ? 23.424 -8.163 -3.418 1.00 63.56 169 SER A C 1
ATOM 1342 O O . SER A 1 169 ? 22.924 -7.036 -3.486 1.00 63.56 169 SER A O 1
ATOM 1344 N N . PRO A 1 170 ? 24.660 -8.390 -2.941 1.00 51.44 170 PRO A N 1
ATOM 1345 C CA . PRO A 1 170 ? 25.459 -7.358 -2.304 1.00 51.44 170 PRO A CA 1
ATOM 1346 C C . PRO A 1 170 ? 25.886 -6.307 -3.327 1.00 51.44 170 PRO A C 1
ATOM 1348 O O . PRO A 1 170 ? 26.635 -6.594 -4.261 1.00 51.44 170 PRO A O 1
ATOM 1351 N N . SER A 1 171 ? 25.464 -5.066 -3.117 1.00 40.81 171 SER A N 1
ATOM 1352 C CA . SER A 1 171 ? 26.147 -3.908 -3.674 1.00 40.81 171 SER A CA 1
ATOM 1353 C C . SER A 1 171 ? 27.511 -3.757 -3.010 1.00 40.81 171 SER A C 1
ATOM 1355 O O . SER A 1 171 ? 27.681 -3.139 -1.958 1.00 40.81 171 SER A O 1
ATOM 1357 N N . HIS A 1 172 ? 28.530 -4.287 -3.674 1.00 34.25 172 HIS A N 1
ATOM 1358 C CA . HIS A 1 172 ? 29.829 -3.637 -3.665 1.00 34.25 172 HIS A CA 1
ATOM 1359 C C . HIS A 1 172 ? 30.374 -3.608 -5.090 1.00 34.25 172 HIS A C 1
ATOM 1361 O O . HIS A 1 172 ? 30.553 -4.676 -5.679 1.00 34.25 172 HIS A O 1
ATOM 1367 N N . PRO A 1 173 ? 30.667 -2.428 -5.667 1.00 34.62 173 PRO A N 1
ATOM 1368 C CA . PRO A 1 173 ? 31.586 -2.382 -6.786 1.00 34.62 173 PRO A CA 1
ATOM 1369 C C . PRO A 1 173 ? 32.943 -2.832 -6.240 1.00 34.62 173 PRO A C 1
ATOM 1371 O O . PRO A 1 173 ? 33.615 -2.094 -5.520 1.00 34.62 173 PRO A O 1
ATOM 1374 N N . GLN A 1 174 ? 33.339 -4.073 -6.532 1.00 31.73 174 GLN A N 1
ATOM 1375 C CA . GLN A 1 174 ? 34.744 -4.429 -6.429 1.00 31.73 174 GLN A CA 1
ATOM 1376 C C . GLN A 1 174 ? 35.487 -3.527 -7.411 1.00 31.73 174 GLN A C 1
ATOM 1378 O O . GLN A 1 174 ? 35.290 -3.609 -8.621 1.00 31.73 174 GLN A O 1
ATOM 1383 N N . SER A 1 175 ? 36.323 -2.645 -6.868 1.00 31.05 175 SER A N 1
ATOM 1384 C CA . SER A 1 175 ? 37.471 -2.108 -7.584 1.00 31.05 175 SER A CA 1
ATOM 1385 C C . SER A 1 175 ? 38.253 -3.304 -8.128 1.00 31.05 175 SER A C 1
ATOM 1387 O O . SER A 1 175 ? 38.942 -4.003 -7.384 1.00 31.05 175 SER A O 1
ATOM 1389 N N . THR A 1 176 ? 38.068 -3.616 -9.409 1.00 30.86 176 THR A N 1
ATOM 1390 C CA . THR A 1 176 ? 38.880 -4.605 -10.107 1.00 30.86 176 THR A CA 1
ATOM 1391 C C . THR A 1 176 ? 40.261 -3.998 -10.274 1.00 30.86 176 THR A C 1
ATOM 1393 O O . THR A 1 176 ? 40.481 -3.178 -11.162 1.00 30.86 176 THR A O 1
ATOM 1396 N N . ASN A 1 177 ? 41.181 -4.384 -9.398 1.00 29.81 177 ASN A N 1
ATOM 1397 C CA . ASN A 1 177 ? 42.602 -4.176 -9.611 1.00 29.81 177 ASN A CA 1
ATOM 1398 C C . ASN A 1 177 ? 43.046 -5.207 -10.671 1.00 29.81 177 ASN A C 1
ATOM 1400 O O . ASN A 1 177 ? 42.999 -6.409 -10.389 1.00 29.81 177 ASN A O 1
ATOM 1404 N N . PRO A 1 178 ? 43.397 -4.806 -11.905 1.00 31.84 178 PRO A N 1
ATOM 1405 C CA . PRO A 1 178 ? 43.668 -5.740 -12.984 1.00 31.84 178 PRO A CA 1
ATOM 1406 C C . PRO A 1 178 ? 45.134 -6.158 -12.899 1.00 31.84 178 PRO A C 1
ATOM 1408 O O . PRO A 1 178 ? 45.958 -5.665 -13.651 1.00 31.84 178 PRO A O 1
ATOM 1411 N N . ASN A 1 179 ? 45.475 -7.016 -11.941 1.00 32.59 179 ASN A N 1
ATOM 1412 C CA . ASN A 1 179 ? 46.781 -7.676 -11.880 1.00 32.59 179 ASN A CA 1
ATOM 1413 C C . ASN A 1 179 ? 46.677 -8.964 -11.055 1.00 32.59 179 ASN A C 1
ATOM 1415 O O . ASN A 1 179 ? 47.049 -9.014 -9.887 1.00 32.59 179 ASN A O 1
ATOM 1419 N N . SER A 1 180 ? 46.137 -10.019 -11.659 1.00 30.17 180 SER A N 1
ATOM 1420 C CA . SER A 1 180 ? 46.506 -11.402 -11.320 1.00 30.17 180 SER A CA 1
ATOM 1421 C C . SER A 1 180 ? 46.061 -12.335 -12.443 1.00 30.17 180 SER A C 1
ATOM 1423 O O . SER A 1 180 ? 45.011 -12.968 -12.422 1.00 30.17 180 SER A O 1
ATOM 1425 N N . THR A 1 181 ? 46.875 -12.372 -13.489 1.00 32.31 181 THR A N 1
ATOM 1426 C CA . THR A 1 181 ? 46.836 -13.402 -14.522 1.00 32.31 181 THR A CA 1
ATOM 1427 C C . THR A 1 181 ? 47.576 -14.655 -14.045 1.00 32.31 181 THR A C 1
ATOM 1429 O O . THR A 1 181 ? 48.646 -14.552 -13.451 1.00 32.31 181 THR A O 1
ATOM 1432 N N . SER A 1 182 ? 47.053 -15.821 -14.454 1.00 30.14 182 SER A N 1
ATOM 1433 C CA . SER A 1 182 ? 47.666 -17.170 -14.491 1.00 30.14 182 SER A CA 1
ATOM 1434 C C . SER A 1 182 ? 47.788 -17.922 -13.146 1.00 30.14 182 SER A C 1
ATOM 1436 O O . SER A 1 182 ? 48.130 -17.333 -12.136 1.00 30.14 182 SER A O 1
ATOM 1438 N N . ALA A 1 183 ? 47.502 -19.226 -13.030 1.00 29.20 183 ALA A N 1
ATOM 1439 C CA . ALA A 1 183 ? 47.623 -20.299 -14.015 1.00 29.20 183 ALA A CA 1
ATOM 1440 C C . ALA A 1 183 ? 46.645 -21.481 -13.784 1.00 29.20 183 ALA A C 1
ATOM 1442 O O . ALA A 1 183 ? 46.166 -21.730 -12.681 1.00 29.20 183 ALA A O 1
ATOM 1443 N N . LEU A 1 184 ? 46.395 -22.209 -14.878 1.00 30.53 184 LEU A N 1
ATOM 1444 C CA . LEU A 1 184 ? 45.645 -23.464 -15.003 1.00 30.53 184 LEU A CA 1
ATOM 1445 C C . LEU A 1 184 ? 46.441 -24.714 -14.563 1.00 30.53 184 LEU A C 1
ATOM 1447 O O . LEU A 1 184 ? 47.666 -24.719 -14.667 1.00 30.53 184 LEU A O 1
ATOM 1451 N N . ARG A 1 185 ? 45.674 -25.804 -14.337 1.00 29.73 185 ARG A N 1
ATOM 1452 C CA . ARG A 1 185 ? 45.914 -27.266 -14.554 1.00 29.73 185 ARG A CA 1
ATOM 1453 C C . ARG A 1 185 ? 45.809 -28.101 -13.263 1.00 29.73 185 ARG A C 1
ATOM 1455 O O . ARG A 1 185 ? 46.549 -27.872 -12.323 1.00 29.73 185 ARG A O 1
ATOM 1462 N N . SER A 1 186 ? 44.753 -28.908 -13.080 1.00 29.31 186 SER A N 1
ATOM 1463 C CA . SER A 1 186 ? 44.501 -30.285 -13.585 1.00 29.31 186 SER A CA 1
ATOM 1464 C C . SER A 1 186 ? 45.234 -31.383 -12.793 1.00 29.31 186 SER A C 1
ATOM 1466 O O . SER A 1 186 ? 46.435 -31.523 -12.976 1.00 29.31 186 SER A O 1
ATOM 1468 N N . ALA A 1 187 ? 44.511 -32.201 -12.006 1.00 29.53 187 ALA A N 1
ATOM 1469 C CA . ALA A 1 187 ? 44.500 -33.681 -12.065 1.00 29.53 187 ALA A CA 1
ATOM 1470 C C . ALA A 1 187 ? 43.839 -34.344 -10.829 1.00 29.53 187 ALA A C 1
ATOM 1472 O O . ALA A 1 187 ? 43.665 -33.747 -9.775 1.00 29.53 187 ALA A O 1
ATOM 1473 N N . SER A 1 188 ? 43.441 -35.592 -11.058 1.00 27.44 188 SER A N 1
ATOM 1474 C CA . SER A 1 188 ? 42.551 -36.541 -10.377 1.00 27.44 188 SER A CA 1
ATOM 1475 C C . SER A 1 188 ? 43.050 -37.269 -9.107 1.00 27.44 188 SER A C 1
ATOM 1477 O O . SER A 1 188 ? 44.247 -37.365 -8.878 1.00 27.44 188 SER A O 1
ATOM 1479 N N . SER A 1 189 ? 42.077 -37.930 -8.443 1.00 30.09 189 SER A N 1
ATOM 1480 C CA . SER A 1 189 ? 42.078 -39.290 -7.830 1.00 30.09 189 SER A CA 1
ATOM 1481 C C . SER A 1 189 ? 42.222 -39.494 -6.299 1.00 30.09 189 SER A C 1
ATOM 1483 O O . SER A 1 189 ? 43.328 -39.507 -5.778 1.00 30.09 189 SER A O 1
ATOM 1485 N N . THR A 1 190 ? 41.066 -39.811 -5.674 1.00 31.80 190 THR A N 1
ATOM 1486 C CA . THR A 1 190 ? 40.742 -40.827 -4.617 1.00 31.80 190 THR A CA 1
ATOM 1487 C C . THR A 1 190 ? 41.418 -40.828 -3.219 1.00 31.80 190 THR A C 1
ATOM 1489 O O . THR A 1 190 ? 42.482 -40.253 -3.035 1.00 31.80 190 THR A O 1
ATOM 1492 N N . PRO A 1 191 ? 40.756 -41.415 -2.183 1.00 38.88 191 PRO A N 1
ATOM 1493 C CA . PRO A 1 191 ? 40.745 -40.866 -0.828 1.00 38.88 191 PRO A CA 1
ATOM 1494 C C . PRO A 1 191 ? 41.614 -41.646 0.165 1.00 38.88 191 PRO A C 1
ATOM 1496 O O . PRO A 1 191 ? 41.708 -42.870 0.108 1.00 38.88 191 PRO A O 1
ATOM 1499 N N . ALA A 1 192 ? 42.152 -40.942 1.160 1.00 30.25 192 ALA A N 1
ATOM 1500 C CA . ALA A 1 192 ? 42.661 -41.557 2.377 1.00 30.25 192 ALA A CA 1
ATOM 1501 C C . ALA A 1 192 ? 42.349 -40.677 3.591 1.00 30.25 192 ALA A C 1
ATOM 1503 O O . ALA A 1 192 ? 42.627 -39.479 3.629 1.00 30.25 192 ALA A O 1
ATOM 1504 N N . THR A 1 193 ? 41.744 -41.320 4.580 1.00 35.81 193 THR A N 1
ATOM 1505 C CA . THR A 1 193 ? 41.436 -40.846 5.925 1.00 35.81 193 THR A CA 1
ATOM 1506 C C . THR A 1 193 ? 42.676 -40.335 6.655 1.00 35.81 193 THR A C 1
ATOM 1508 O O . THR A 1 193 ? 43.634 -41.082 6.843 1.00 35.81 193 THR A O 1
ATOM 1511 N N . ASN A 1 194 ? 42.627 -39.098 7.155 1.00 31.48 194 ASN A N 1
ATOM 1512 C CA . ASN A 1 194 ? 43.448 -38.684 8.290 1.00 31.48 194 ASN A CA 1
ATOM 1513 C C . ASN A 1 194 ? 42.792 -37.502 9.015 1.00 31.48 194 ASN A C 1
ATOM 1515 O O . ASN A 1 194 ? 42.766 -36.378 8.518 1.00 31.48 194 ASN A O 1
ATOM 1519 N N . VAL A 1 195 ? 42.242 -37.777 10.197 1.00 37.81 195 VAL A N 1
ATOM 1520 C CA . VAL A 1 195 ? 41.753 -36.762 11.133 1.00 37.81 195 VAL A CA 1
ATOM 1521 C C . VAL A 1 195 ? 42.981 -36.144 11.799 1.00 37.81 195 VAL A C 1
ATOM 1523 O O . VAL A 1 195 ? 43.615 -36.766 12.647 1.00 37.81 195 VAL A O 1
ATOM 1526 N N . LYS A 1 196 ? 43.335 -34.921 11.397 1.00 32.44 196 LYS A N 1
ATOM 1527 C CA . LYS A 1 196 ? 44.269 -34.062 12.131 1.00 32.44 196 LYS A CA 1
ATOM 1528 C C . LYS A 1 196 ? 43.591 -32.730 12.426 1.00 32.44 196 LYS A C 1
ATOM 1530 O O . LYS A 1 196 ? 43.044 -32.087 11.536 1.00 32.44 196 LYS A O 1
ATOM 1535 N N . HIS A 1 197 ? 43.626 -32.375 13.706 1.00 38.69 197 HIS A N 1
ATOM 1536 C CA . HIS A 1 197 ? 43.134 -31.141 14.301 1.00 38.69 197 HIS A CA 1
ATOM 1537 C C . HIS A 1 197 ? 43.503 -29.903 13.471 1.00 38.69 197 HIS A C 1
ATOM 1539 O O . HIS A 1 197 ? 44.682 -29.601 13.295 1.00 38.69 197 HIS A O 1
ATOM 1545 N N . ALA A 1 198 ? 42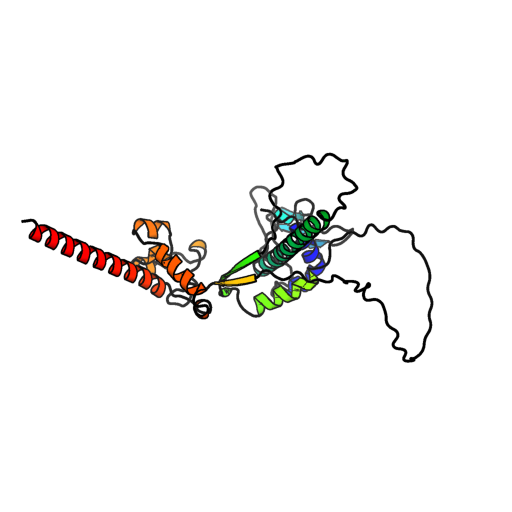.486 -29.178 13.002 1.00 29.88 198 ALA A N 1
ATOM 1546 C CA . ALA A 1 198 ? 42.630 -27.890 12.338 1.00 29.88 198 ALA A CA 1
ATOM 1547 C C . ALA A 1 198 ? 41.987 -26.782 13.189 1.00 29.88 198 ALA A C 1
ATOM 1549 O O . ALA A 1 198 ? 40.874 -26.926 13.691 1.00 29.88 198 ALA A O 1
ATOM 1550 N N . ASN A 1 199 ? 42.748 -25.699 13.348 1.00 29.69 199 ASN A N 1
ATOM 1551 C CA . ASN A 1 199 ? 42.427 -24.436 14.016 1.00 29.69 199 ASN A CA 1
ATOM 1552 C C . ASN A 1 199 ? 40.987 -23.930 13.774 1.00 29.69 199 ASN A C 1
ATOM 1554 O O . ASN A 1 199 ? 40.559 -23.884 12.620 1.00 29.69 199 ASN A O 1
ATOM 1558 N N . PRO A 1 200 ? 40.287 -23.393 14.796 1.00 30.11 200 PRO A N 1
ATOM 1559 C CA . PRO A 1 200 ? 38.956 -22.803 14.625 1.00 30.11 200 PRO A CA 1
ATOM 1560 C C . PRO A 1 200 ? 38.956 -21.402 13.969 1.00 30.11 200 PRO A C 1
ATOM 1562 O O . PRO A 1 200 ? 37.907 -20.776 13.852 1.00 30.11 200 PRO A O 1
ATOM 1565 N N . SER A 1 201 ? 40.095 -20.892 13.496 1.00 32.59 201 SER A N 1
ATOM 1566 C CA . SER A 1 201 ? 40.242 -19.492 13.057 1.00 32.59 201 SER A CA 1
ATOM 1567 C C . SER A 1 201 ? 39.943 -19.230 11.573 1.00 32.59 201 SER A C 1
ATOM 1569 O O . SER A 1 201 ? 40.448 -18.265 11.007 1.00 32.59 201 SER A O 1
ATOM 1571 N N . SER A 1 202 ? 39.147 -20.069 10.908 1.00 31.27 202 SER A N 1
ATOM 1572 C CA . SER A 1 202 ? 38.765 -19.840 9.503 1.00 31.27 202 SER A CA 1
ATOM 1573 C C . SER A 1 202 ? 37.346 -20.311 9.186 1.00 31.27 202 SER A C 1
ATOM 1575 O O . SER A 1 202 ? 37.094 -20.987 8.194 1.00 31.27 202 SER A O 1
ATOM 1577 N N . ILE A 1 203 ? 36.373 -19.899 10.002 1.00 33.44 203 ILE A N 1
ATOM 1578 C CA . ILE A 1 203 ? 34.990 -19.829 9.517 1.00 33.44 203 ILE A CA 1
ATOM 1579 C C . ILE A 1 203 ? 34.906 -18.575 8.648 1.00 33.44 203 ILE A C 1
ATOM 1581 O O . ILE A 1 203 ? 34.586 -17.481 9.110 1.00 33.44 203 ILE A O 1
ATOM 1585 N N . GLY A 1 204 ? 35.264 -18.733 7.375 1.00 25.92 204 GLY A N 1
ATOM 1586 C CA . GLY A 1 204 ? 34.927 -17.769 6.343 1.00 25.92 204 GLY A CA 1
ATOM 1587 C C . GLY A 1 204 ? 33.409 -17.660 6.276 1.00 25.92 204 GLY A C 1
ATOM 1588 O O . GLY A 1 204 ? 32.744 -18.533 5.727 1.00 25.92 204 GLY A O 1
ATOM 1589 N N . PHE A 1 205 ? 32.854 -16.605 6.869 1.00 30.31 205 PHE A N 1
ATOM 1590 C CA . PHE A 1 205 ? 31.456 -16.240 6.690 1.00 30.31 205 PHE A CA 1
ATOM 1591 C C . PHE A 1 205 ? 31.287 -15.794 5.232 1.00 30.31 205 PHE A C 1
ATOM 1593 O O . PHE A 1 205 ? 31.506 -14.634 4.884 1.00 30.31 205 PHE A O 1
ATOM 1600 N N . THR A 1 206 ? 30.923 -16.720 4.348 1.00 32.25 206 THR A N 1
ATOM 1601 C CA . THR A 1 206 ? 30.352 -16.382 3.045 1.00 32.25 206 THR A CA 1
ATOM 1602 C C . THR A 1 206 ? 28.987 -15.747 3.310 1.00 32.25 206 THR A C 1
ATOM 1604 O O . THR A 1 206 ? 27.963 -16.410 3.432 1.00 32.25 206 THR A O 1
ATOM 1607 N N . SER A 1 207 ? 28.989 -14.427 3.503 1.00 42.44 207 SER A N 1
ATOM 1608 C CA . SER A 1 207 ? 27.809 -13.610 3.789 1.00 42.44 207 SER A CA 1
ATOM 1609 C C . SER A 1 207 ? 26.894 -13.513 2.561 1.00 42.44 207 SER A C 1
ATOM 1611 O O . SER A 1 207 ? 26.779 -12.464 1.932 1.00 42.44 207 SER A O 1
ATOM 1613 N N . THR A 1 208 ? 26.202 -14.599 2.234 1.00 44.31 208 THR A N 1
ATOM 1614 C CA . THR A 1 208 ? 24.957 -14.578 1.459 1.00 44.31 208 THR A CA 1
ATOM 1615 C C . THR A 1 208 ? 23.784 -14.490 2.436 1.00 44.31 208 THR A C 1
ATOM 1617 O O . THR A 1 208 ? 22.948 -15.389 2.506 1.00 44.31 208 THR A O 1
ATOM 1620 N N . SER A 1 209 ? 23.750 -13.458 3.282 1.00 59.44 209 SER A N 1
ATOM 1621 C CA . SER A 1 209 ? 22.621 -13.256 4.186 1.00 59.44 209 SER A CA 1
ATOM 1622 C C . SE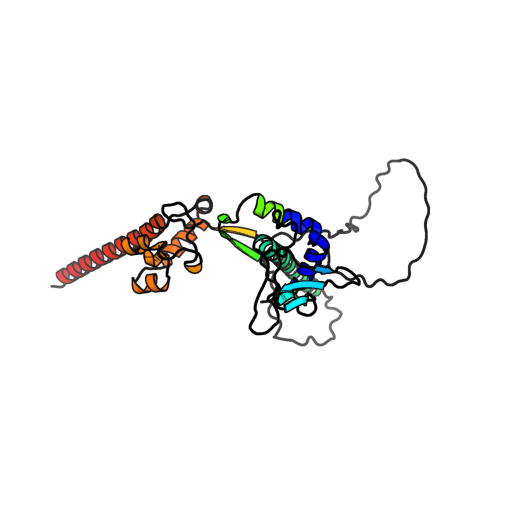R A 1 209 ? 21.505 -12.552 3.422 1.00 59.44 209 SER A C 1
ATOM 1624 O O . SER A 1 209 ? 21.555 -11.353 3.155 1.00 59.44 209 SER A O 1
ATOM 1626 N N . VAL A 1 210 ? 20.484 -13.318 3.034 1.00 66.19 210 VAL A N 1
ATOM 1627 C CA . VAL A 1 210 ? 19.210 -12.731 2.614 1.00 66.19 210 VAL A CA 1
ATOM 1628 C C . VAL A 1 210 ? 18.723 -11.851 3.777 1.00 66.19 210 VAL A C 1
ATOM 1630 O O . VAL A 1 210 ? 18.676 -12.339 4.911 1.00 66.19 210 VAL A O 1
ATOM 1633 N N . PRO A 1 211 ? 18.394 -10.571 3.534 1.00 66.88 211 PRO A N 1
ATOM 1634 C CA . PRO A 1 211 ? 17.861 -9.683 4.541 1.00 66.88 211 PRO A CA 1
ATOM 1635 C C . PRO A 1 211 ? 16.698 -10.345 5.271 1.00 66.88 211 PRO A C 1
ATOM 1637 O O . PRO A 1 211 ? 15.794 -10.865 4.605 1.00 66.88 211 PRO A O 1
ATOM 1640 N N . PRO A 1 212 ? 16.671 -10.316 6.616 1.00 72.38 212 PRO A N 1
ATOM 1641 C CA . PRO A 1 212 ? 15.488 -10.748 7.326 1.00 72.38 212 PRO A CA 1
ATOM 1642 C C . PRO A 1 212 ? 14.346 -9.826 6.895 1.00 72.38 212 PRO A C 1
ATOM 1644 O O . PRO A 1 212 ? 14.488 -8.599 6.965 1.00 72.38 212 PRO A O 1
ATOM 1647 N N . PRO A 1 213 ? 13.234 -10.383 6.408 1.00 74.12 213 PRO A N 1
ATOM 1648 C CA . PRO A 1 213 ? 12.137 -9.558 5.961 1.00 74.12 213 PRO A CA 1
ATOM 1649 C C . PRO A 1 213 ? 11.553 -8.723 7.109 1.00 74.12 213 PRO A C 1
ATOM 1651 O O . PRO A 1 213 ? 11.632 -9.135 8.271 1.00 74.12 213 PRO A O 1
ATOM 1654 N N . PRO A 1 214 ? 10.933 -7.565 6.811 1.00 82.25 214 PRO A N 1
ATOM 1655 C CA . PRO A 1 214 ? 10.186 -6.825 7.814 1.00 82.25 214 PRO A CA 1
ATOM 1656 C C . PRO A 1 214 ? 9.068 -7.700 8.383 1.00 82.25 214 PRO A C 1
ATOM 1658 O O . PRO A 1 214 ? 8.425 -8.462 7.655 1.00 82.25 214 PRO A O 1
ATOM 1661 N N . VAL A 1 215 ? 8.799 -7.542 9.678 1.00 84.50 215 VAL A N 1
ATOM 1662 C CA . VAL A 1 215 ? 7.643 -8.178 10.319 1.00 84.50 215 VAL A CA 1
ATOM 1663 C C . VAL A 1 215 ? 6.379 -7.629 9.663 1.00 84.50 215 VAL A C 1
ATOM 1665 O O . VAL A 1 215 ? 6.212 -6.410 9.582 1.00 84.50 215 VAL A O 1
ATOM 1668 N N . ILE A 1 216 ? 5.493 -8.505 9.189 1.00 84.69 216 ILE A N 1
ATOM 1669 C CA . ILE A 1 216 ? 4.191 -8.109 8.646 1.00 84.69 216 ILE A CA 1
ATOM 1670 C C . ILE A 1 216 ? 3.116 -8.475 9.664 1.00 84.69 216 ILE A C 1
ATOM 1672 O O . ILE A 1 216 ? 2.970 -9.637 10.028 1.00 84.69 216 ILE A O 1
ATOM 1676 N N . LEU A 1 217 ? 2.357 -7.474 10.102 1.00 86.69 217 LEU A N 1
ATOM 1677 C CA . LEU A 1 217 ? 1.168 -7.644 10.922 1.00 86.69 217 LEU A CA 1
ATOM 1678 C C . LEU A 1 217 ? -0.067 -7.375 10.063 1.00 86.69 217 LEU A C 1
ATOM 1680 O O . LEU A 1 217 ? -0.244 -6.275 9.525 1.00 86.69 217 LEU A O 1
ATOM 1684 N N . TYR A 1 218 ? -0.923 -8.388 9.951 1.00 87.50 218 TYR A N 1
ATOM 1685 C CA . TYR A 1 218 ? -2.212 -8.273 9.284 1.00 87.50 218 TYR A CA 1
ATOM 1686 C C . TYR A 1 218 ? -3.267 -7.811 10.276 1.00 87.50 218 TYR A C 1
ATOM 1688 O O . TYR A 1 218 ? -3.660 -8.543 11.177 1.00 87.50 218 TYR A O 1
ATOM 1696 N N . ALA A 1 219 ? -3.704 -6.570 10.115 1.00 89.81 219 ALA A N 1
ATOM 1697 C CA . ALA A 1 219 ? -4.777 -6.007 10.904 1.00 89.81 219 ALA A CA 1
ATOM 1698 C C . ALA A 1 219 ? -6.133 -6.565 10.429 1.00 89.81 219 ALA A C 1
ATOM 1700 O O . ALA A 1 219 ? -6.370 -6.625 9.212 1.00 89.81 219 ALA A O 1
ATOM 1701 N N . PRO A 1 220 ? -7.036 -6.906 11.366 1.00 91.94 220 PRO A N 1
ATOM 1702 C CA . PRO A 1 220 ? -8.438 -7.187 11.084 1.00 91.94 220 PRO A CA 1
ATOM 1703 C C . PRO A 1 220 ? -9.081 -6.181 10.127 1.00 91.94 220 PRO A C 1
ATOM 1705 O O . PRO A 1 220 ? -8.821 -4.976 10.204 1.00 91.94 220 PRO A O 1
ATOM 1708 N N . LEU A 1 221 ? -9.959 -6.656 9.240 1.00 92.19 221 LEU A N 1
ATOM 1709 C CA . LEU A 1 221 ? -10.765 -5.759 8.414 1.00 92.19 221 LEU A CA 1
ATOM 1710 C C . LEU A 1 221 ? -11.999 -5.299 9.176 1.00 92.19 221 LEU A C 1
ATOM 1712 O O . LEU A 1 221 ? -12.628 -6.075 9.896 1.00 92.19 221 LEU A O 1
ATOM 1716 N N . ILE A 1 222 ? -12.375 -4.045 8.940 1.00 92.25 222 ILE A N 1
ATOM 1717 C CA . ILE A 1 222 ? -13.703 -3.543 9.279 1.00 92.25 222 ILE A CA 1
ATOM 1718 C C . ILE A 1 222 ? -14.588 -3.753 8.052 1.00 92.25 222 ILE A C 1
ATOM 1720 O O . ILE A 1 222 ? -14.226 -3.343 6.946 1.00 92.25 222 ILE A O 1
ATOM 1724 N N . THR A 1 223 ? -15.721 -4.413 8.247 1.00 91.88 223 THR A N 1
ATOM 1725 C CA . THR A 1 223 ? -16.629 -4.854 7.183 1.00 91.88 223 THR A CA 1
ATOM 1726 C C . THR A 1 223 ? -18.042 -4.339 7.412 1.00 91.88 223 THR A C 1
ATOM 1728 O O . THR A 1 223 ? -18.446 -4.130 8.554 1.00 91.88 223 THR A O 1
ATOM 1731 N N . ASP A 1 224 ? -18.781 -4.097 6.334 1.00 87.94 224 ASP A N 1
ATOM 1732 C CA . ASP A 1 224 ? -20.212 -3.799 6.410 1.00 87.94 224 ASP A CA 1
ATOM 1733 C C . ASP A 1 224 ? -21.072 -5.073 6.496 1.00 87.94 224 ASP A C 1
ATOM 1735 O O . ASP A 1 224 ? -20.558 -6.194 6.514 1.00 87.94 224 ASP A O 1
ATOM 1739 N N . TRP A 1 225 ? -22.396 -4.901 6.521 1.00 85.75 225 TRP A N 1
ATOM 1740 C CA . TRP A 1 225 ? -23.382 -5.986 6.540 1.00 85.75 225 TRP A CA 1
ATOM 1741 C C . TRP A 1 225 ? -23.236 -6.983 5.378 1.00 85.75 225 TRP A C 1
ATOM 1743 O O . TRP A 1 225 ? -23.625 -8.141 5.513 1.00 85.75 225 TRP A O 1
ATOM 1753 N N . SER A 1 226 ? -22.658 -6.565 4.247 1.00 85.56 226 SER A N 1
ATOM 1754 C CA . SER A 1 226 ? -22.395 -7.430 3.090 1.00 85.56 226 SER A CA 1
ATOM 1755 C C . SER A 1 226 ? -21.054 -8.166 3.193 1.00 85.56 226 SER A C 1
ATOM 1757 O O . SER A 1 226 ? -20.641 -8.842 2.254 1.00 85.56 226 SER A O 1
ATOM 1759 N N . SER A 1 227 ? -20.359 -8.033 4.329 1.00 84.94 227 SER A N 1
ATOM 1760 C CA . SER A 1 227 ? -18.967 -8.452 4.532 1.00 84.94 227 SER A CA 1
ATOM 1761 C C . SER A 1 227 ? -17.965 -7.732 3.622 1.00 84.94 227 SER A C 1
ATOM 1763 O O . SER A 1 227 ? -16.802 -8.134 3.529 1.00 84.94 227 SER A O 1
ATOM 1765 N N . SER A 1 228 ? -18.376 -6.640 2.973 1.00 84.94 228 SER A N 1
ATOM 1766 C CA . SER A 1 228 ? -17.480 -5.834 2.153 1.00 84.94 228 SER A CA 1
ATOM 1767 C C . SER A 1 228 ? -16.581 -5.002 3.051 1.00 84.94 228 SER A C 1
ATOM 1769 O O . SER A 1 228 ? -17.024 -4.400 4.030 1.00 84.94 228 SER A O 1
ATOM 1771 N N . LYS A 1 229 ? -15.291 -4.941 2.710 1.00 87.19 229 LYS A N 1
ATOM 1772 C CA . LYS A 1 229 ? -14.332 -4.087 3.412 1.00 87.19 229 LYS A CA 1
ATOM 1773 C C . LYS A 1 229 ? -14.781 -2.633 3.331 1.00 87.19 229 LYS A C 1
ATOM 1775 O O . LYS A 1 229 ? -14.926 -2.081 2.235 1.00 87.19 229 LYS A O 1
ATOM 1780 N N . LEU A 1 230 ? -14.873 -1.997 4.495 1.00 85.81 230 LEU A N 1
ATOM 1781 C CA . LEU A 1 230 ? -15.122 -0.573 4.600 1.00 85.81 230 LEU A CA 1
ATOM 1782 C C . LEU A 1 230 ? -13.980 0.181 3.910 1.00 85.81 230 LEU A C 1
ATOM 1784 O O . LEU A 1 230 ? -12.833 0.213 4.361 1.00 85.81 230 LEU A O 1
ATOM 1788 N N . SER A 1 231 ? -14.292 0.714 2.738 1.00 73.75 231 SER A N 1
ATOM 1789 C CA . SER A 1 231 ? -13.338 1.329 1.825 1.00 73.75 231 SER A CA 1
ATOM 1790 C C . SER A 1 231 ? -13.381 2.845 1.944 1.00 73.75 231 SER A C 1
ATOM 1792 O O . SER A 1 231 ? -14.402 3.418 2.332 1.00 73.75 231 SER A O 1
ATOM 1794 N N . LYS A 1 232 ? -12.279 3.507 1.565 1.00 65.50 232 LYS A N 1
ATOM 1795 C CA . LYS A 1 232 ? -12.242 4.974 1.473 1.00 65.50 232 LYS A CA 1
ATOM 1796 C C . LYS A 1 232 ? -13.423 5.443 0.627 1.00 65.50 232 LYS A C 1
ATOM 1798 O O . LYS A 1 232 ? -13.638 4.906 -0.459 1.00 65.50 232 LYS A O 1
ATOM 1803 N N . SER A 1 233 ? -14.136 6.459 1.109 1.00 58.81 233 SER A N 1
ATOM 1804 C CA . SER A 1 233 ? -15.297 7.057 0.436 1.00 58.81 233 SER A CA 1
ATOM 1805 C C . SER A 1 233 ? -15.020 7.433 -1.028 1.00 58.81 233 SER A C 1
ATOM 1807 O O . SER A 1 233 ? -15.915 7.374 -1.859 1.00 58.81 233 SER A O 1
ATOM 1809 N N . LEU A 1 234 ? -13.760 7.733 -1.360 1.00 49.75 234 LEU A N 1
ATOM 1810 C CA . LEU A 1 234 ? -13.281 8.017 -2.716 1.00 49.75 234 LEU A CA 1
ATOM 1811 C C . LEU A 1 234 ? -13.491 6.868 -3.726 1.00 49.75 234 LEU A C 1
ATOM 1813 O O . LEU A 1 234 ? -13.567 7.121 -4.923 1.00 49.75 234 LEU A O 1
ATOM 1817 N N . TYR A 1 235 ? -13.546 5.613 -3.272 1.00 56.38 235 TYR A N 1
ATOM 1818 C CA . TYR A 1 235 ? -13.632 4.430 -4.144 1.00 56.38 235 TYR A CA 1
ATOM 1819 C C . TYR A 1 235 ? -15.014 3.792 -4.190 1.00 56.38 235 TYR A C 1
ATOM 1821 O O . TYR A 1 235 ? -15.209 2.802 -4.896 1.00 56.38 235 TYR A O 1
ATOM 1829 N N . VAL A 1 236 ? -15.963 4.319 -3.425 1.00 69.06 236 VAL A N 1
ATOM 1830 C CA . VAL A 1 236 ? -17.314 3.776 -3.393 1.00 69.06 236 VAL A CA 1
ATOM 1831 C C . VAL A 1 236 ? -18.230 4.606 -4.271 1.00 69.06 236 VAL A C 1
ATOM 1833 O O . VAL A 1 236 ? -18.044 5.810 -4.444 1.00 69.06 236 VAL A O 1
ATOM 1836 N N . ARG A 1 237 ? -19.236 3.944 -4.846 1.00 70.31 237 ARG A N 1
ATOM 1837 C CA . ARG A 1 237 ? -20.282 4.629 -5.603 1.00 70.31 237 ARG A CA 1
ATOM 1838 C C . ARG A 1 237 ? -20.943 5.687 -4.724 1.00 70.31 237 ARG A C 1
ATOM 1840 O O . ARG A 1 237 ? -21.046 5.526 -3.502 1.00 70.31 237 ARG A O 1
ATOM 1847 N N . GLN A 1 238 ? -21.431 6.744 -5.364 1.00 75.00 238 GLN A N 1
ATOM 1848 C CA . GLN A 1 238 ? -22.262 7.737 -4.701 1.00 75.00 238 GLN A CA 1
ATOM 1849 C C . GLN A 1 238 ? -23.369 7.010 -3.915 1.00 75.00 238 GLN A C 1
ATOM 1851 O O . GLN A 1 238 ? -23.987 6.080 -4.428 1.00 75.00 238 GLN A O 1
ATOM 1856 N N . HIS A 1 239 ? -23.563 7.400 -2.653 1.00 80.50 239 HIS A N 1
ATOM 1857 C CA . HIS A 1 239 ? -24.539 6.826 -1.713 1.00 80.50 239 HIS A CA 1
ATOM 1858 C C . HIS A 1 239 ? -24.237 5.452 -1.081 1.00 80.50 239 HIS A C 1
ATOM 1860 O O . HIS A 1 239 ? -25.064 4.988 -0.295 1.00 80.50 239 HIS A O 1
ATOM 1866 N N . ALA A 1 240 ? -23.066 4.840 -1.302 1.00 78.38 240 ALA A N 1
ATOM 1867 C CA . ALA A 1 240 ? -22.750 3.498 -0.779 1.00 78.38 240 ALA A CA 1
ATOM 1868 C C . ALA A 1 240 ? -22.924 3.318 0.746 1.00 78.38 240 ALA A C 1
ATOM 1870 O O . ALA A 1 240 ? -23.248 2.229 1.205 1.00 78.38 240 ALA A O 1
ATOM 1871 N N . TYR A 1 241 ? -22.755 4.383 1.535 1.00 85.56 241 TYR A N 1
ATOM 1872 C CA . TYR A 1 241 ? -22.864 4.336 3.000 1.00 85.56 241 TYR A CA 1
ATOM 1873 C C . TYR A 1 241 ? -24.053 5.125 3.566 1.00 85.56 241 TYR A C 1
ATOM 1875 O O . TYR A 1 241 ? -24.046 5.526 4.729 1.00 85.56 241 TYR A O 1
ATOM 1883 N N . THR A 1 242 ? -25.080 5.389 2.757 1.00 87.38 242 THR A N 1
ATOM 1884 C CA . THR A 1 242 ? -26.279 6.119 3.215 1.00 87.38 242 THR A CA 1
ATOM 1885 C C . THR A 1 242 ? -27.004 5.415 4.360 1.00 87.38 242 THR A C 1
ATOM 1887 O O . THR A 1 242 ? -27.476 6.093 5.270 1.00 87.38 242 THR A O 1
ATOM 1890 N N . TYR A 1 243 ? -27.000 4.081 4.385 1.00 87.88 243 TYR A N 1
ATOM 1891 C CA . TYR A 1 243 ? -27.597 3.300 5.473 1.00 87.88 243 TYR A CA 1
ATOM 1892 C C . TYR A 1 243 ? -26.942 3.582 6.844 1.00 87.88 243 TYR A C 1
ATOM 1894 O O . TYR A 1 243 ? -27.621 3.634 7.868 1.00 87.88 243 TYR A O 1
ATOM 1902 N N . LEU A 1 244 ? -25.633 3.870 6.884 1.00 89.56 244 LEU A N 1
ATOM 1903 C CA . LEU A 1 244 ? -24.958 4.233 8.136 1.00 89.56 244 LEU A CA 1
ATOM 1904 C C . LEU A 1 244 ? -25.450 5.575 8.675 1.00 89.56 244 LEU A C 1
ATOM 1906 O O . LEU A 1 244 ? -25.516 5.752 9.888 1.00 89.56 244 LEU A O 1
ATOM 1910 N N . LYS A 1 245 ? -25.861 6.503 7.804 1.00 87.69 245 LYS A N 1
ATOM 1911 C CA . LYS A 1 245 ? -26.502 7.752 8.239 1.00 87.69 245 LYS A CA 1
ATOM 1912 C C . LYS A 1 245 ? -27.886 7.490 8.826 1.00 87.69 245 LYS A C 1
ATOM 1914 O O . LYS A 1 245 ? -28.181 8.025 9.892 1.00 87.69 245 LYS A O 1
ATOM 1919 N N . SER A 1 246 ? -28.712 6.652 8.188 1.00 88.12 246 SER A N 1
ATOM 1920 C CA . SER A 1 246 ? -30.041 6.316 8.728 1.00 88.12 246 SER A CA 1
ATOM 1921 C C . SER A 1 246 ? -29.957 5.615 10.083 1.00 88.12 246 SER A C 1
ATOM 1923 O O . SER A 1 246 ? -30.791 5.850 10.951 1.00 88.12 246 SER A O 1
ATOM 1925 N N . GLU A 1 247 ? -28.904 4.832 10.308 1.00 88.56 247 GLU A N 1
ATOM 1926 C CA . GLU A 1 247 ? -28.647 4.167 11.588 1.00 88.56 247 GLU A CA 1
ATOM 1927 C C . GLU A 1 247 ? -27.873 5.025 12.600 1.00 88.56 247 GLU A C 1
ATOM 1929 O O . GLU A 1 247 ? -27.556 4.551 13.691 1.00 88.56 247 GLU A O 1
ATOM 1934 N N . LYS A 1 248 ? -27.557 6.285 12.270 1.00 88.75 248 LYS A N 1
ATOM 1935 C CA . LYS A 1 248 ? -26.752 7.198 13.105 1.00 88.75 248 LYS A CA 1
ATOM 1936 C C . LYS A 1 248 ? -25.362 6.637 13.460 1.00 88.75 248 LYS A C 1
ATOM 1938 O O . LYS A 1 248 ? -24.841 6.903 14.543 1.00 88.75 248 LYS A O 1
ATOM 1943 N N . LYS A 1 249 ? -24.768 5.861 12.550 1.00 91.19 249 LYS A N 1
ATOM 1944 C CA . LYS A 1 249 ? -23.436 5.226 12.629 1.00 91.19 249 LYS A CA 1
ATOM 1945 C C . LYS A 1 249 ? -22.413 5.830 11.660 1.00 91.19 249 LYS A C 1
ATOM 1947 O O . LYS A 1 249 ? -21.283 5.359 11.574 1.00 91.19 249 LYS A O 1
ATOM 1952 N N . ASP A 1 250 ? -22.772 6.887 10.939 1.00 90.38 250 ASP A N 1
ATOM 1953 C CA . ASP A 1 250 ? -21.910 7.584 9.976 1.00 90.38 250 ASP A CA 1
ATOM 1954 C C . ASP A 1 250 ? -20.655 8.211 10.606 1.00 90.38 250 ASP A C 1
ATOM 1956 O O . ASP A 1 250 ? -19.669 8.454 9.911 1.00 90.38 250 ASP A O 1
ATOM 1960 N N . TYR A 1 251 ? -20.638 8.374 11.930 1.00 91.38 251 TYR A N 1
ATOM 1961 C CA . TYR A 1 251 ? -19.442 8.741 12.686 1.00 91.38 251 TYR A CA 1
ATOM 1962 C C . TYR A 1 251 ? -18.295 7.725 12.591 1.00 91.38 251 TYR A C 1
ATOM 1964 O O . TYR A 1 251 ? -17.143 8.088 12.800 1.00 91.38 251 TYR A O 1
ATOM 1972 N N . LEU A 1 252 ? -18.568 6.464 12.244 1.00 91.00 252 LEU A N 1
ATOM 1973 C CA . LEU A 1 252 ? -17.523 5.457 12.018 1.00 91.00 252 LEU A CA 1
ATOM 1974 C C . LEU A 1 252 ? -16.774 5.669 10.690 1.00 91.00 252 LEU A C 1
ATOM 1976 O O . LEU A 1 252 ? -15.730 5.061 10.470 1.00 91.00 252 LEU A O 1
ATOM 1980 N N . LEU A 1 253 ? -17.286 6.539 9.812 1.00 88.19 253 LEU A N 1
ATOM 1981 C CA . LEU A 1 253 ? -16.675 6.884 8.524 1.00 88.19 253 LEU A CA 1
ATOM 1982 C C . LEU A 1 253 ? -15.897 8.201 8.562 1.00 88.19 253 LEU A C 1
ATOM 1984 O O . LEU A 1 253 ? -15.108 8.464 7.655 1.00 88.19 253 LEU A O 1
ATOM 1988 N N . SER A 1 254 ? -16.159 9.049 9.558 1.00 86.75 254 SER A N 1
ATOM 1989 C CA . SER A 1 254 ? -15.615 10.401 9.638 1.00 86.75 254 SER A CA 1
ATOM 1990 C C . SER A 1 254 ? -15.239 10.751 11.070 1.00 86.75 254 SER A C 1
ATOM 1992 O O . SER A 1 254 ? -16.084 10.802 11.963 1.00 86.75 254 SER A O 1
ATOM 1994 N N . TRP A 1 255 ? -13.954 11.050 11.257 1.00 89.00 255 TRP A N 1
ATOM 1995 C CA . TRP A 1 255 ? -13.419 11.562 12.514 1.00 89.00 255 TRP A CA 1
ATOM 1996 C C . TRP A 1 255 ? -14.113 12.854 12.953 1.00 89.00 255 TRP A C 1
ATOM 1998 O O . TRP A 1 255 ? -14.503 12.980 14.109 1.00 89.00 255 TRP A O 1
ATOM 2008 N N . GLU A 1 256 ? -14.314 13.793 12.028 1.00 90.69 256 GLU A N 1
ATOM 2009 C CA . GLU A 1 256 ? -15.002 15.058 12.308 1.00 90.69 256 GLU A CA 1
ATOM 2010 C C . GLU A 1 256 ? -16.414 14.793 12.831 1.00 90.69 256 GLU A C 1
ATOM 2012 O O . GLU A 1 256 ? -16.788 15.278 13.897 1.00 90.69 256 GLU A O 1
ATOM 2017 N N . ARG A 1 257 ? -17.153 13.898 12.163 1.00 90.19 257 ARG A N 1
ATOM 2018 C CA . ARG A 1 257 ? -18.499 13.504 12.585 1.00 90.19 257 ARG A CA 1
ATOM 2019 C C . ARG A 1 257 ? -18.510 12.811 13.951 1.00 90.19 257 ARG A C 1
ATOM 2021 O O . ARG A 1 257 ? -19.429 13.014 14.741 1.00 90.19 257 ARG A O 1
ATOM 2028 N N . MET A 1 258 ? -17.495 11.997 14.244 1.00 93.25 258 MET A N 1
ATOM 2029 C CA . MET A 1 258 ? -17.300 11.378 15.560 1.00 93.25 258 MET A CA 1
ATOM 2030 C C . MET A 1 258 ? -17.150 12.431 16.656 1.00 93.25 258 MET A C 1
ATOM 2032 O O . MET A 1 258 ? -17.804 12.323 17.696 1.00 93.25 258 MET A O 1
ATOM 2036 N N . LYS A 1 259 ? -16.362 13.477 16.394 1.00 93.88 259 LYS A N 1
ATOM 2037 C CA . LYS A 1 259 ? -16.156 14.589 17.324 1.00 93.88 259 LYS A CA 1
ATOM 2038 C C . LYS A 1 259 ? -17.397 15.456 17.501 1.00 93.88 259 LYS A C 1
ATOM 2040 O O . LYS A 1 259 ? -17.749 15.740 18.641 1.00 93.88 259 LYS A O 1
ATOM 2045 N N . GLU A 1 260 ? -18.100 15.800 16.424 1.00 93.50 260 GLU A N 1
ATOM 2046 C CA . GLU A 1 260 ? -19.373 16.540 16.484 1.00 93.50 260 GLU A CA 1
ATOM 2047 C C . GLU A 1 260 ? -20.413 15.848 17.371 1.00 93.50 260 GLU A C 1
ATOM 2049 O O . GLU A 1 260 ? -21.131 16.496 18.128 1.00 93.50 260 GLU A O 1
ATOM 2054 N N . LEU A 1 261 ? -20.492 14.517 17.291 1.00 90.38 261 LEU A N 1
ATOM 2055 C CA . LEU A 1 261 ? -21.428 13.718 18.082 1.00 90.38 261 LEU A CA 1
ATOM 2056 C C . LEU A 1 261 ? -20.919 13.399 19.498 1.00 90.38 261 LEU A C 1
ATOM 2058 O O . LEU A 1 261 ? -21.555 12.611 20.202 1.00 90.38 261 LEU A O 1
ATOM 2062 N N . GLY A 1 262 ? -19.775 13.955 19.913 1.00 91.12 262 GLY A N 1
ATOM 2063 C CA . GLY A 1 262 ? -19.186 13.724 21.233 1.00 91.12 262 GLY A CA 1
ATOM 2064 C C . GLY A 1 262 ? -18.817 12.261 21.493 1.00 91.12 262 GLY A C 1
ATOM 2065 O O . GLY A 1 262 ? -18.840 11.808 22.639 1.00 91.12 262 GLY A O 1
ATOM 2066 N N . ARG A 1 263 ? -18.533 11.486 20.439 1.00 92.44 263 ARG A N 1
ATOM 2067 C CA . ARG A 1 263 ? -18.154 10.075 20.563 1.00 92.44 263 ARG A CA 1
ATOM 2068 C C . ARG A 1 263 ? -16.676 9.974 20.941 1.00 92.44 263 ARG A C 1
ATOM 2070 O O . ARG A 1 263 ? -15.826 10.611 20.328 1.00 92.44 263 ARG A O 1
ATOM 2077 N N . ASP A 1 264 ? -16.392 9.160 21.952 1.00 93.50 264 ASP A N 1
ATOM 2078 C CA . ASP A 1 264 ? -15.047 8.972 22.500 1.00 93.50 264 ASP A CA 1
ATOM 2079 C C . ASP A 1 264 ? -14.252 7.963 21.661 1.00 93.50 264 ASP A C 1
ATOM 2081 O O . ASP A 1 264 ? -14.511 6.761 21.694 1.00 93.50 264 ASP A O 1
ATOM 2085 N N . GLU A 1 265 ? -13.260 8.437 20.915 1.00 93.50 265 GLU A N 1
ATOM 2086 C CA . GLU A 1 265 ? -12.390 7.607 20.084 1.00 93.50 265 GLU A CA 1
ATOM 2087 C C . GLU A 1 265 ? -11.589 6.574 20.880 1.00 93.50 265 GLU A C 1
ATOM 2089 O O . GLU A 1 265 ? -11.155 5.565 20.319 1.00 93.50 265 GLU A O 1
ATOM 2094 N N . LYS A 1 266 ? -11.411 6.786 22.193 1.00 95.50 266 LYS A N 1
ATOM 2095 C CA . LYS A 1 266 ? -10.713 5.835 23.063 1.00 95.50 266 LYS A CA 1
ATOM 2096 C C . LYS A 1 266 ? -11.430 4.499 23.150 1.00 95.50 266 LYS A C 1
ATOM 2098 O O . LYS A 1 266 ? -10.778 3.506 23.452 1.00 95.50 266 LYS A O 1
ATOM 2103 N N . VAL A 1 267 ? -12.715 4.442 22.800 1.00 96.06 267 VAL A N 1
ATOM 2104 C CA . VAL A 1 267 ? -13.442 3.181 22.604 1.00 96.06 267 VAL A CA 1
ATOM 2105 C C . VAL A 1 267 ? -12.741 2.295 21.569 1.00 96.06 267 VAL A C 1
ATOM 2107 O O . VAL A 1 267 ? -12.567 1.101 21.807 1.00 96.06 267 VAL A O 1
ATOM 2110 N N . LEU A 1 268 ? -12.284 2.868 20.449 1.00 94.56 268 LEU A N 1
ATOM 2111 C CA . LEU A 1 268 ? -11.565 2.122 19.414 1.00 94.56 268 LEU A CA 1
ATOM 2112 C C . LEU A 1 268 ? -10.163 1.730 19.877 1.00 94.56 268 LEU A C 1
ATOM 2114 O O . LEU A 1 268 ? -9.758 0.593 19.658 1.00 94.56 268 LEU A O 1
ATOM 2118 N N . PHE A 1 269 ? -9.441 2.632 20.550 1.00 94.88 269 PHE A N 1
ATOM 2119 C CA . PHE A 1 269 ? -8.107 2.324 21.078 1.00 94.88 269 PHE A CA 1
ATOM 2120 C C . PHE A 1 269 ? -8.146 1.163 22.075 1.00 94.88 269 PHE A C 1
ATOM 2122 O O . PHE A 1 269 ? -7.407 0.199 21.900 1.00 94.88 269 PHE A O 1
ATOM 2129 N N . ARG A 1 270 ? -9.078 1.189 23.037 1.00 95.81 270 ARG A N 1
ATOM 2130 C CA . ARG A 1 270 ? -9.284 0.088 23.991 1.00 95.81 270 ARG A CA 1
ATOM 2131 C C . ARG A 1 270 ? -9.630 -1.225 23.298 1.00 95.81 270 ARG A C 1
ATOM 2133 O O . ARG A 1 270 ? -9.249 -2.292 23.766 1.00 95.81 270 ARG A O 1
ATOM 2140 N N . GLU A 1 271 ? -10.383 -1.175 22.202 1.00 95.12 271 GLU A N 1
ATOM 2141 C CA . GLU A 1 271 ? -10.692 -2.384 21.442 1.00 95.12 271 GLU A CA 1
ATOM 2142 C C . GLU A 1 271 ? -9.463 -2.937 20.712 1.00 95.12 271 GLU A C 1
ATOM 2144 O O . GLU A 1 271 ? -9.220 -4.140 20.770 1.00 95.12 271 GLU A O 1
ATOM 2149 N N . VAL A 1 272 ? -8.651 -2.077 20.095 1.00 92.44 272 VAL A N 1
ATOM 2150 C CA . VAL A 1 272 ? -7.396 -2.477 19.439 1.00 92.44 272 VAL A CA 1
ATOM 2151 C C . VAL A 1 272 ? -6.373 -3.002 20.452 1.00 92.44 272 VAL A C 1
ATOM 2153 O O . VAL A 1 272 ? -5.688 -3.983 20.173 1.00 92.44 272 VAL A O 1
ATOM 2156 N N . GLU A 1 273 ? -6.292 -2.420 21.651 1.00 94.31 273 GLU A N 1
ATOM 2157 C CA . GLU A 1 273 ? -5.442 -2.927 22.738 1.00 94.31 273 GLU A CA 1
ATOM 2158 C C . GLU A 1 273 ? -5.797 -4.371 23.108 1.00 94.31 273 GLU A C 1
ATOM 2160 O O . GLU A 1 273 ? -4.904 -5.203 23.276 1.00 94.31 273 GLU A O 1
ATOM 2165 N N . LYS A 1 274 ? -7.092 -4.717 23.137 1.00 93.75 274 LYS A N 1
ATOM 2166 C CA . LYS A 1 274 ? -7.521 -6.108 23.350 1.00 93.75 274 LYS A CA 1
ATOM 2167 C C . LYS A 1 274 ? -7.064 -7.034 22.233 1.00 93.75 274 LYS A C 1
ATOM 2169 O O . LYS A 1 274 ? -6.837 -8.207 22.500 1.00 93.75 274 LYS A O 1
ATOM 2174 N N . TRP A 1 275 ? -6.933 -6.553 20.995 1.00 91.12 275 TRP A N 1
ATOM 2175 C CA . TRP A 1 275 ? -6.414 -7.387 19.905 1.00 91.12 275 TRP A CA 1
ATOM 2176 C C . TRP A 1 275 ? -4.968 -7.808 20.159 1.00 91.12 275 TRP A C 1
ATOM 2178 O O . TRP A 1 275 ? -4.588 -8.926 19.829 1.00 91.12 275 TRP A O 1
ATOM 2188 N N . VAL A 1 276 ? -4.179 -6.927 20.776 1.00 87.00 276 VAL A N 1
ATOM 2189 C CA . VAL A 1 276 ? -2.792 -7.212 21.164 1.00 87.00 276 VAL A CA 1
ATOM 2190 C C . VAL A 1 276 ? -2.739 -8.120 22.395 1.00 87.00 276 VAL A C 1
ATOM 2192 O O . VAL A 1 276 ? -1.924 -9.037 22.440 1.00 87.00 276 VAL A O 1
ATOM 2195 N N . GLN A 1 277 ? -3.610 -7.889 23.382 1.00 93.00 277 GLN A N 1
ATOM 2196 C CA . GLN A 1 277 ? -3.667 -8.683 24.617 1.00 93.00 277 GLN A CA 1
ATOM 2197 C C . GLN A 1 277 ? -4.206 -10.103 24.401 1.00 93.00 277 GLN A C 1
ATOM 2199 O O . GLN A 1 277 ? -3.823 -11.020 25.123 1.00 93.00 277 GLN A O 1
ATOM 2204 N N . SER A 1 278 ? -5.100 -10.289 23.429 1.00 94.00 278 SER A N 1
ATOM 2205 C CA . SER A 1 278 ? -5.730 -11.574 23.118 1.00 94.00 278 SER A CA 1
ATOM 2206 C C . SER A 1 278 ? -5.589 -11.858 21.616 1.00 94.00 278 SER A C 1
ATOM 2208 O O . SER A 1 278 ? -6.468 -11.483 20.832 1.00 94.00 278 SER A O 1
ATOM 2210 N N . PRO A 1 279 ? -4.458 -12.456 21.183 1.00 86.50 279 PRO A N 1
ATOM 2211 C CA . PRO A 1 279 ? -4.072 -12.545 19.774 1.00 86.50 279 PRO A CA 1
ATOM 2212 C C . PRO A 1 279 ? -5.081 -13.236 18.854 1.00 86.50 279 PRO A C 1
ATOM 2214 O O . PRO A 1 279 ? -5.108 -12.947 17.661 1.00 86.50 279 PRO A O 1
ATOM 2217 N N . GLU A 1 280 ? -5.953 -14.106 19.368 1.00 90.31 280 GLU A N 1
ATOM 2218 C CA . GLU A 1 280 ? -7.030 -14.731 18.591 1.00 90.31 280 GLU A CA 1
ATOM 2219 C C . GLU A 1 280 ? -7.978 -13.700 17.948 1.00 90.31 280 GLU A C 1
ATOM 2221 O O . GLU A 1 280 ? -8.606 -13.962 16.921 1.00 90.31 280 GLU A O 1
ATOM 2226 N N . ARG A 1 281 ? -8.032 -12.485 18.505 1.00 91.69 281 ARG A N 1
ATOM 2227 C CA . ARG A 1 281 ? -8.782 -11.342 17.970 1.00 91.69 281 ARG A CA 1
ATOM 2228 C C . ARG A 1 281 ? -8.177 -10.752 16.694 1.00 91.69 281 ARG A C 1
ATOM 2230 O O . ARG A 1 281 ? -8.899 -10.113 15.933 1.00 91.69 281 ARG A O 1
ATOM 2237 N N . LEU A 1 282 ? -6.892 -10.985 16.418 1.00 88.62 282 LEU A N 1
ATOM 2238 C CA . LEU A 1 282 ? -6.251 -10.550 15.171 1.00 88.62 282 LEU A CA 1
ATOM 2239 C C . LEU A 1 282 ? -6.673 -11.402 13.965 1.00 88.62 282 LEU A C 1
ATOM 2241 O O . LEU A 1 282 ? -6.599 -10.937 12.831 1.00 88.62 282 LEU A O 1
ATOM 2245 N N . PHE A 1 283 ? -7.157 -12.625 14.193 1.00 86.88 283 PHE A N 1
ATOM 2246 C CA . PHE A 1 283 ? -7.472 -13.594 13.138 1.00 86.88 283 PHE A CA 1
ATOM 2247 C C . PHE A 1 283 ? -8.956 -13.597 12.741 1.00 86.88 283 PHE A C 1
ATOM 2249 O O . PHE A 1 283 ? -9.524 -14.637 12.406 1.00 86.88 283 PHE A O 1
ATOM 2256 N N . ARG A 1 284 ? -9.612 -12.432 12.780 1.00 89.81 284 ARG A N 1
ATOM 2257 C CA . ARG A 1 284 ? -11.013 -12.265 12.365 1.00 89.81 284 ARG A CA 1
ATOM 2258 C C . ARG A 1 284 ? -11.274 -10.878 11.794 1.00 89.81 284 ARG A C 1
ATOM 2260 O O . ARG A 1 284 ? -10.483 -9.964 11.979 1.00 89.81 284 ARG A O 1
ATOM 2267 N N . ASN A 1 285 ? -12.429 -10.718 11.157 1.00 93.00 285 ASN A N 1
ATOM 2268 C CA . ASN A 1 285 ? -12.957 -9.410 10.779 1.00 93.00 285 ASN A CA 1
ATOM 2269 C C . ASN A 1 285 ? -13.934 -8.890 11.842 1.00 93.00 285 ASN A C 1
ATOM 2271 O O . ASN A 1 285 ? -14.535 -9.663 12.601 1.00 93.00 285 ASN A O 1
ATOM 2275 N N . TYR A 1 286 ? -14.103 -7.571 11.859 1.00 94.94 286 TYR A N 1
ATOM 2276 C CA . TYR A 1 286 ? -15.050 -6.854 12.702 1.00 94.94 286 TYR A CA 1
ATOM 2277 C C . TYR A 1 286 ? -16.074 -6.143 11.831 1.00 94.94 286 TYR A C 1
ATOM 2279 O O . TYR A 1 286 ? -15.744 -5.619 10.768 1.00 94.94 286 TYR A O 1
ATOM 2287 N N . SER A 1 287 ? -17.327 -6.127 12.267 1.00 93.75 287 SER A N 1
ATOM 2288 C CA . SER A 1 287 ? -18.380 -5.412 11.558 1.00 93.75 287 SER A CA 1
ATOM 2289 C C . SER A 1 287 ? -18.505 -3.969 12.049 1.00 93.75 287 SER A C 1
ATOM 2291 O O . SER A 1 287 ? -18.153 -3.646 13.190 1.00 93.75 287 SER A O 1
ATOM 2293 N N . VAL A 1 288 ? -19.034 -3.090 11.201 1.00 93.56 288 VAL A N 1
ATOM 2294 C CA . VAL A 1 288 ? -19.413 -1.726 11.598 1.00 93.56 288 VAL A CA 1
ATOM 2295 C C . VAL A 1 288 ? -20.453 -1.764 12.725 1.00 93.56 288 VAL A C 1
ATOM 2297 O O . VAL A 1 288 ? -20.413 -0.944 13.641 1.00 93.56 288 VAL A O 1
ATOM 2300 N N . GLU A 1 289 ? -21.339 -2.758 12.721 1.00 93.44 289 GLU A N 1
ATOM 2301 C CA . GLU A 1 289 ? -22.339 -2.998 13.760 1.00 93.44 289 GLU A CA 1
ATOM 2302 C C . GLU A 1 289 ? -21.693 -3.340 15.104 1.00 93.44 289 GLU A C 1
ATOM 2304 O O . GLU A 1 289 ? -22.098 -2.790 16.130 1.00 93.44 289 GLU A O 1
ATOM 2309 N N . TYR A 1 290 ? -20.664 -4.196 15.105 1.00 95.69 290 TYR A N 1
ATOM 2310 C CA . TYR A 1 290 ? -19.907 -4.516 16.312 1.00 95.69 290 TYR A CA 1
ATOM 2311 C C . TYR A 1 290 ? -19.267 -3.258 16.891 1.00 95.69 290 TYR A C 1
ATOM 2313 O O . TYR A 1 290 ? -19.480 -2.956 18.065 1.00 95.69 290 TYR A O 1
ATOM 2321 N N . LEU A 1 291 ? -18.549 -2.488 16.067 1.00 95.56 291 LEU A N 1
ATOM 2322 C CA . LEU A 1 291 ? -17.914 -1.253 16.526 1.00 95.56 291 LEU A CA 1
ATOM 2323 C C . LEU A 1 291 ? -18.951 -0.260 17.052 1.00 95.56 291 LEU A C 1
ATOM 2325 O O . LEU A 1 291 ? -18.775 0.277 18.141 1.00 95.56 291 LEU A O 1
ATOM 2329 N N . GLY A 1 292 ? -20.073 -0.084 16.350 1.00 94.88 292 GLY A N 1
ATOM 2330 C CA . GLY A 1 292 ? -21.176 0.753 16.818 1.00 94.88 292 GLY A CA 1
ATOM 2331 C C . GLY A 1 292 ? -21.712 0.318 18.186 1.00 94.88 292 GLY A C 1
ATOM 2332 O O . GLY A 1 292 ? -21.975 1.163 19.040 1.00 94.88 292 GLY A O 1
ATOM 2333 N N . SER A 1 293 ? -21.802 -0.992 18.443 1.00 95.81 293 SER A N 1
ATOM 2334 C CA . SER A 1 293 ? -22.240 -1.518 19.742 1.00 95.81 293 SER A CA 1
ATOM 2335 C C . SER A 1 293 ? -21.284 -1.176 20.893 1.00 95.81 293 SER A C 1
ATOM 2337 O O . SER A 1 293 ? -21.743 -0.994 22.022 1.00 95.81 293 SER A O 1
ATOM 2339 N N . LEU A 1 294 ? -19.979 -1.029 20.621 1.00 96.69 294 LEU A N 1
ATOM 2340 C CA . LEU A 1 294 ? -18.993 -0.611 21.623 1.00 96.69 294 LEU A CA 1
ATOM 2341 C C . LEU A 1 294 ? -19.248 0.831 22.071 1.00 96.69 294 LEU A C 1
ATOM 2343 O O . LEU A 1 294 ? -19.265 1.115 23.266 1.00 96.69 294 LEU A O 1
ATOM 2347 N N . PHE A 1 295 ? -19.516 1.728 21.120 1.00 95.25 295 PHE A N 1
ATOM 2348 C CA . PHE A 1 295 ? -19.841 3.123 21.421 1.00 95.25 295 PHE A CA 1
ATOM 2349 C C . PHE A 1 295 ? -21.175 3.270 22.157 1.00 95.25 295 PHE A C 1
ATOM 2351 O O . PHE A 1 295 ? -21.302 4.125 23.034 1.00 95.25 295 PHE A O 1
ATOM 2358 N N . GLU A 1 296 ? -22.178 2.458 21.820 1.00 92.94 296 GLU A N 1
ATOM 2359 C CA . GLU A 1 296 ? -23.456 2.480 22.539 1.00 92.94 296 GLU A CA 1
ATOM 2360 C C . GLU A 1 296 ? -23.329 1.926 23.961 1.00 92.94 296 GLU A C 1
ATOM 2362 O O . GLU A 1 296 ? -23.965 2.451 24.874 1.00 92.94 296 GLU A O 1
ATOM 2367 N N . ARG A 1 297 ? -22.470 0.923 24.181 1.00 94.25 297 ARG A N 1
ATOM 2368 C CA . ARG A 1 297 ? -22.157 0.427 25.526 1.00 94.25 297 ARG A CA 1
ATOM 2369 C C . ARG A 1 297 ? -21.492 1.503 26.381 1.00 94.25 297 ARG A C 1
ATOM 2371 O O . ARG A 1 297 ? -22.008 1.815 27.448 1.00 94.25 297 ARG A O 1
ATOM 2378 N N . GLU A 1 298 ? -20.439 2.131 25.863 1.00 93.38 298 GLU A N 1
ATOM 2379 C CA . GLU A 1 298 ? -19.738 3.236 26.532 1.00 93.38 298 GLU A CA 1
ATOM 2380 C C . GLU A 1 298 ? -20.701 4.370 26.915 1.00 93.38 298 GLU A C 1
ATOM 2382 O O . GLU A 1 298 ? -20.639 4.935 28.006 1.00 93.38 298 GLU A O 1
ATOM 2387 N N . ARG A 1 299 ? -21.627 4.711 26.009 1.00 89.38 299 ARG A N 1
ATOM 2388 C CA . ARG A 1 299 ? -22.629 5.749 26.257 1.00 89.38 299 ARG A CA 1
ATOM 2389 C C . ARG A 1 299 ? -23.562 5.373 27.409 1.00 89.38 299 ARG A C 1
ATOM 2391 O O . ARG A 1 299 ? -23.858 6.234 28.232 1.00 89.38 299 ARG A O 1
ATOM 2398 N N . ARG A 1 300 ? -24.041 4.126 27.460 1.00 89.62 300 ARG A N 1
ATOM 2399 C CA . ARG A 1 300 ? -24.917 3.645 28.543 1.00 89.62 300 ARG A CA 1
ATOM 2400 C C . ARG A 1 300 ? -24.196 3.652 29.886 1.00 89.62 300 ARG A C 1
ATOM 2402 O O . ARG A 1 300 ? -24.764 4.146 30.851 1.00 89.62 300 ARG A O 1
ATOM 2409 N N . GLU A 1 301 ? -22.950 3.187 29.926 1.00 90.56 301 GLU A N 1
ATOM 2410 C CA . GLU A 1 301 ? -22.124 3.189 31.141 1.00 90.56 301 GLU A CA 1
ATOM 2411 C C . GLU A 1 301 ? -21.911 4.618 31.670 1.00 90.56 301 GLU A C 1
ATOM 2413 O O . GLU A 1 301 ? -22.131 4.879 32.850 1.00 90.56 301 GLU A O 1
ATOM 2418 N N . LYS A 1 302 ? -21.599 5.582 30.791 1.00 87.81 302 LYS A N 1
ATOM 2419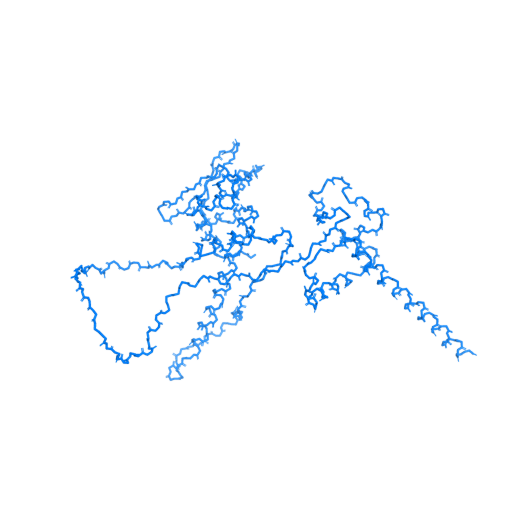 C CA . LYS A 1 302 ? -21.466 7.000 31.174 1.00 87.81 302 LYS A CA 1
ATOM 2420 C C . LYS A 1 302 ? -22.777 7.632 31.654 1.00 87.81 302 LYS A C 1
ATOM 2422 O O . LYS A 1 302 ? -22.736 8.499 32.521 1.00 87.81 302 LYS A O 1
ATOM 2427 N N . MET A 1 303 ? -23.924 7.254 31.084 1.00 85.50 303 MET A N 1
ATOM 2428 C CA . MET A 1 303 ? -25.227 7.748 31.555 1.00 85.50 303 MET A CA 1
ATOM 2429 C C . MET A 1 303 ? -25.583 7.163 32.924 1.00 85.50 303 MET A C 1
ATOM 2431 O O . MET A 1 303 ? -25.947 7.929 33.807 1.00 85.50 303 MET A O 1
ATOM 2435 N N . GLY A 1 304 ? -25.384 5.857 33.127 1.00 85.31 304 GLY A N 1
ATOM 2436 C CA . GLY A 1 304 ? -25.624 5.212 34.422 1.00 85.31 304 GLY A CA 1
ATOM 2437 C C . GLY A 1 304 ? -24.752 5.786 35.542 1.00 85.31 304 GLY A C 1
ATOM 2438 O O . GLY A 1 304 ? -25.254 6.064 36.624 1.00 85.31 304 GLY A O 1
ATOM 2439 N N . LEU A 1 305 ? -23.470 6.061 35.268 1.00 78.38 305 LEU A N 1
ATOM 2440 C CA . LEU A 1 305 ? -22.581 6.726 36.232 1.00 78.38 305 LEU A CA 1
ATOM 2441 C C . LEU A 1 305 ? -23.083 8.125 36.618 1.00 78.38 305 LEU A C 1
ATOM 2443 O O . LEU A 1 305 ? -23.124 8.450 37.799 1.00 78.38 305 LEU A O 1
ATOM 2447 N N . LYS A 1 306 ? -23.527 8.930 35.644 1.00 79.12 306 LYS A N 1
ATOM 2448 C CA . LYS A 1 306 ? -24.094 10.261 35.918 1.00 79.12 306 LYS A CA 1
ATOM 2449 C C . LYS A 1 306 ? -25.389 10.201 36.722 1.00 79.12 306 LYS A C 1
ATOM 2451 O O . LYS A 1 306 ? -25.620 11.065 37.561 1.00 79.12 306 LYS A O 1
ATOM 2456 N N . GLU A 1 307 ? -26.251 9.225 36.445 1.00 81.62 307 GLU A N 1
ATOM 2457 C CA . GLU A 1 307 ? -27.485 9.020 37.210 1.00 81.62 307 GLU A CA 1
ATOM 2458 C C . GLU A 1 307 ? -27.173 8.680 38.672 1.00 81.62 307 GLU A C 1
ATOM 2460 O O . GLU A 1 307 ? -27.730 9.324 39.561 1.00 81.62 307 GLU A O 1
ATOM 2465 N N . MET A 1 308 ? -26.210 7.781 38.918 1.00 72.44 308 MET A N 1
ATOM 2466 C CA . MET A 1 308 ? -25.738 7.456 40.271 1.00 72.44 308 MET A CA 1
ATOM 2467 C C . MET A 1 308 ? -25.101 8.664 40.978 1.00 72.44 308 MET A C 1
ATOM 2469 O O . MET A 1 308 ? -25.405 8.921 42.139 1.00 72.44 308 MET A O 1
ATOM 2473 N N . GLU A 1 309 ? -24.266 9.453 40.293 1.00 77.12 309 GLU A N 1
ATOM 2474 C CA . GLU A 1 309 ? -23.673 10.683 40.851 1.00 77.12 309 GLU A CA 1
ATOM 2475 C C . GLU A 1 309 ? -24.742 11.717 41.250 1.00 77.12 309 GLU A C 1
ATOM 2477 O O . GLU A 1 309 ? -24.661 12.321 42.321 1.00 77.12 309 GLU A O 1
ATOM 2482 N N . MET A 1 310 ? -25.777 11.901 40.421 1.00 79.31 310 MET A N 1
ATOM 2483 C CA . MET A 1 310 ? -26.899 12.799 40.724 1.00 79.31 310 MET A CA 1
ATOM 2484 C C . MET A 1 310 ? -27.782 12.299 41.874 1.00 79.31 310 MET A C 1
ATOM 2486 O O . MET A 1 310 ? -28.477 13.100 42.503 1.00 79.31 310 MET A O 1
ATOM 2490 N N . GLU A 1 311 ? -27.841 10.991 42.113 1.00 76.06 311 GLU A N 1
ATOM 2491 C CA . GLU A 1 311 ? -28.584 10.396 43.227 1.00 76.06 311 GLU A CA 1
ATOM 2492 C C . GLU A 1 311 ? -27.810 10.546 44.543 1.00 76.06 311 GLU A C 1
ATOM 2494 O O . GLU A 1 311 ? -28.343 11.123 45.490 1.00 76.06 311 GLU A O 1
ATOM 2499 N N . MET A 1 312 ? -26.516 10.202 44.560 1.00 71.81 312 MET A N 1
ATOM 2500 C CA . MET A 1 312 ? -25.647 10.397 45.731 1.00 71.81 312 MET A CA 1
ATOM 2501 C C . MET A 1 312 ? -25.549 11.870 46.152 1.00 71.81 312 MET A C 1
ATOM 2503 O O . MET A 1 312 ? -25.678 12.184 47.332 1.00 71.81 312 MET A O 1
ATOM 2507 N N . GLY A 1 313 ? -25.404 12.800 45.199 1.00 73.81 313 GLY A N 1
ATOM 2508 C CA . GLY A 1 313 ? -25.368 14.234 45.507 1.00 73.81 313 GLY A CA 1
ATOM 2509 C C . GLY A 1 313 ? -26.692 14.788 46.054 1.00 73.81 313 GLY A C 1
ATOM 2510 O O . GLY A 1 313 ? -26.694 15.792 46.766 1.00 73.81 313 GLY A O 1
ATOM 2511 N N . ARG A 1 314 ? -27.830 14.143 45.753 1.00 73.38 314 ARG A N 1
ATOM 2512 C CA . ARG A 1 314 ? -29.130 14.488 46.352 1.00 73.38 314 ARG A CA 1
ATOM 2513 C C . ARG A 1 314 ? -29.248 13.971 47.779 1.00 73.38 314 ARG A C 1
ATOM 2515 O O . ARG A 1 314 ? -29.808 14.678 48.613 1.00 73.38 314 ARG A O 1
ATOM 2522 N N . ASP A 1 315 ? -28.727 12.785 48.065 1.00 69.81 315 ASP A N 1
ATOM 2523 C CA . ASP A 1 315 ? -28.777 12.213 49.411 1.00 69.81 315 ASP A CA 1
ATOM 2524 C C . ASP A 1 315 ? -27.803 12.913 50.372 1.00 69.81 315 ASP A C 1
ATOM 2526 O O . ASP A 1 315 ? -28.211 13.270 51.475 1.00 69.81 315 ASP A O 1
ATOM 2530 N N . GLU A 1 316 ? -26.599 13.289 49.924 1.00 70.94 316 GLU A N 1
ATOM 2531 C CA . GLU A 1 316 ? -25.682 14.139 50.708 1.00 70.94 316 GLU A CA 1
ATOM 2532 C C . GLU A 1 316 ? -26.264 15.531 51.022 1.00 70.94 316 GLU A C 1
ATOM 2534 O O . GLU A 1 316 ? -25.914 16.151 52.029 1.00 70.94 316 GLU A O 1
ATOM 2539 N N . MET A 1 317 ? -27.142 16.055 50.159 1.00 59.91 317 MET A N 1
ATOM 2540 C CA . MET A 1 317 ? -27.808 17.341 50.380 1.00 59.91 317 MET A CA 1
ATOM 2541 C C . MET A 1 317 ? -28.987 17.217 51.358 1.00 59.91 317 MET A C 1
ATOM 2543 O O . MET A 1 317 ? -29.234 18.150 52.118 1.00 59.91 317 MET A O 1
ATOM 2547 N N . LYS A 1 318 ? -29.680 16.069 51.388 1.00 63.53 318 LYS A N 1
ATOM 2548 C CA . LYS A 1 318 ? -30.708 15.769 52.402 1.00 63.53 318 LYS A CA 1
ATOM 2549 C C . LYS A 1 318 ? -30.111 15.546 53.789 1.00 63.53 318 LYS A C 1
ATOM 2551 O O . LYS A 1 318 ? -30.772 15.855 54.765 1.00 63.53 318 LYS A O 1
ATOM 2556 N N . GLU A 1 319 ? -28.890 15.024 53.881 1.00 60.97 319 GLU A N 1
ATOM 2557 C CA . GLU A 1 319 ? -28.217 14.769 55.165 1.00 60.97 319 GLU A CA 1
ATOM 2558 C C . GLU A 1 319 ? -27.659 16.053 55.820 1.00 60.97 319 GLU A C 1
ATOM 2560 O O . GLU A 1 319 ? -27.311 16.061 56.998 1.00 60.97 319 GLU A O 1
ATOM 2565 N N . LYS A 1 320 ? -27.586 17.158 55.063 1.00 59.88 320 LYS A N 1
ATOM 2566 C CA . LYS A 1 320 ? -27.119 18.481 55.523 1.00 59.88 320 LYS A CA 1
ATOM 2567 C C . LYS A 1 320 ? -28.247 19.479 55.832 1.00 59.88 320 LYS A C 1
ATOM 2569 O O . LYS A 1 320 ? -27.938 20.612 56.205 1.00 59.88 320 LYS A O 1
ATOM 2574 N N . LEU A 1 321 ? -29.509 19.087 55.647 1.00 45.19 321 LEU A N 1
ATOM 2575 C CA . LEU A 1 321 ? -30.717 19.874 55.941 1.00 45.19 321 LEU A CA 1
ATOM 2576 C C . LEU A 1 321 ? -31.415 19.329 57.188 1.00 45.19 321 LEU A C 1
ATOM 2578 O O . LEU A 1 321 ? -31.903 20.169 57.975 1.00 45.19 321 LEU A O 1
#

Foldseek 3Di:
DDQPCQLVLVLLCLVCFQVCLCQQPVVQSGFQKWFADPPPPGRDIDGRCNPWDWDNPDPFIKIWGQDPVPGIDIDTSVVVRSVRIDGDPLVVVLSVQLSQLVLLVVLVVVVVVVVVVVPDDPPDDDDDDDPPVPDDPSHRDAAEAEEACVCDDDSSPVSSVVCQLSSPDDDDPPPPPPDDDDDDDDDDDDDDDDDDDDDPPDPPPPPSDRRDTHHYQHAAFEAEPVRHGPDQPVPDDPCPCVVCVVVVLCCVNDVVSCVVVVFDCVLVVVVVVVCVVPVVNRVYHHYSVNSVVSSVVVVVVVVVVVVVVVVVVVVVVVVVD

Radius of gyration: 30.0 Å; chains: 1; bounding box: 79×62×83 Å

Organism: NCBI:txid1314776